Protein AF-A0A978VDU4-F1 (afdb_monomer)

InterPro domains:
  IPR001518 Argininosuccinate synthase [PTHR11587] (88-198)
  IPR014729 Rossmann-like alpha/beta/alpha sandwich fold [G3DSA:3.40.50.620] (4-52)
  IPR024074 Argininosuccinate synthetase, catalytic/multimerisation domain body [G3DSA:3.90.1260.10] (84-198)
  IPR024074 Argininosuccinate synthetase, catalytic/multimerisation domain body [SSF69864] (51-198)
  IPR048268 Arginosuccinate synthase C-terminal domain [PF20979] (88-198)

Secondary structure (DSSP, 8-state):
--SSHHHHHHHHHH-TTS----HHHHSS--SHHHHHHHHHHTT------TT--SEEEE-SS-EEEE-SGGGT-----TT----S-TTHHHHHTTTTEEEEE-SS-EEEEE-HHHHHHHHHHHHHHHHHS-HHHHHHHHHHHHHHHHHHHTT-TT-HHHHHHHHHHHHHHTT---EEEEEEETTEEEEEEEE-TT-S--

Structure (mmCIF, N/CA/C/O backbone):
data_AF-A0A978VDU4-F1
#
_entry.id   AF-A0A978VDU4-F1
#
loop_
_atom_site.group_PDB
_atom_site.id
_atom_site.type_symbol
_atom_site.label_atom_id
_atom_site.label_alt_id
_atom_site.label_comp_id
_atom_site.label_asym_id
_atom_site.label_entity_id
_atom_site.label_seq_id
_atom_site.pdbx_PDB_ins_code
_atom_site.Cartn_x
_atom_site.Cartn_y
_atom_site.Cartn_z
_atom_site.occupancy
_atom_site.B_iso_or_equiv
_atom_site.auth_seq_id
_atom_site.auth_comp_id
_atom_site.auth_asym_id
_atom_site.auth_atom_id
_atom_site.pdbx_PDB_model_num
ATOM 1 N N . MET A 1 1 ? 20.880 -3.456 -12.453 1.00 30.19 1 MET A N 1
ATOM 2 C CA . MET A 1 1 ? 20.569 -4.905 -12.408 1.00 30.19 1 MET A CA 1
ATOM 3 C C . MET A 1 1 ? 19.535 -5.316 -11.337 1.00 30.19 1 MET A C 1
ATOM 5 O O . MET A 1 1 ? 19.340 -6.507 -11.168 1.00 30.19 1 MET A O 1
ATOM 9 N N . PHE A 1 2 ? 18.829 -4.402 -10.643 1.00 34.47 2 PHE A N 1
ATOM 10 C CA . PHE A 1 2 ? 17.872 -4.778 -9.570 1.00 34.47 2 PHE A CA 1
ATOM 11 C C . PHE A 1 2 ? 16.409 -4.342 -9.790 1.00 34.47 2 PHE A C 1
ATOM 13 O O . PHE A 1 2 ? 15.549 -4.757 -9.030 1.00 34.47 2 PHE A O 1
ATOM 20 N N . ILE A 1 3 ? 16.100 -3.581 -10.845 1.00 49.59 3 ILE A N 1
ATOM 21 C CA . ILE A 1 3 ? 14.747 -3.028 -11.080 1.00 49.59 3 ILE A CA 1
ATOM 22 C C . ILE A 1 3 ? 13.778 -4.084 -11.671 1.00 49.59 3 ILE A C 1
ATOM 24 O O . ILE A 1 3 ? 12.572 -3.891 -11.685 1.00 49.59 3 ILE A O 1
ATOM 28 N N . TYR A 1 4 ? 14.285 -5.235 -12.136 1.00 52.00 4 TYR A N 1
ATOM 29 C CA . TYR A 1 4 ? 13.506 -6.189 -12.947 1.00 52.00 4 TYR A CA 1
ATOM 30 C C . TYR A 1 4 ? 13.083 -7.474 -12.228 1.00 52.00 4 TYR A C 1
ATOM 32 O O . TYR A 1 4 ? 12.099 -8.086 -12.627 1.00 52.00 4 TYR A O 1
ATOM 40 N N . VAL A 1 5 ? 13.784 -7.870 -11.159 1.00 53.69 5 VAL A N 1
ATOM 41 C CA . VAL A 1 5 ? 13.410 -9.043 -10.343 1.00 53.69 5 VAL A CA 1
ATOM 42 C C . VAL A 1 5 ? 11.963 -8.953 -9.817 1.00 53.69 5 VAL A C 1
ATOM 44 O O . VAL A 1 5 ? 11.287 -9.981 -9.815 1.00 53.69 5 VAL A O 1
ATOM 47 N N . PRO A 1 6 ? 11.441 -7.762 -9.446 1.00 64.06 6 PRO A N 1
ATOM 48 C CA . PRO A 1 6 ? 10.058 -7.622 -9.000 1.00 64.06 6 PRO A CA 1
ATOM 49 C C . PRO A 1 6 ? 8.999 -8.013 -10.042 1.00 64.06 6 PRO A C 1
ATOM 51 O O . PRO A 1 6 ? 7.950 -8.533 -9.684 1.00 64.06 6 PRO A O 1
ATOM 54 N N . PHE A 1 7 ? 9.241 -7.787 -11.334 1.00 73.00 7 PHE A N 1
ATOM 55 C CA . PHE A 1 7 ? 8.190 -7.951 -12.343 1.00 73.00 7 PHE A CA 1
ATOM 56 C C . PHE A 1 7 ? 7.975 -9.406 -12.773 1.00 73.00 7 PHE A C 1
ATOM 58 O O . PHE A 1 7 ? 6.865 -9.762 -13.148 1.00 73.00 7 PHE A O 1
ATOM 65 N N . GLU A 1 8 ? 8.993 -10.266 -12.695 1.00 84.88 8 GLU A N 1
ATOM 66 C CA . GLU A 1 8 ? 8.913 -11.645 -13.209 1.00 84.88 8 GLU A CA 1
ATOM 67 C C . GLU A 1 8 ? 8.163 -12.599 -12.285 1.00 84.88 8 GLU A C 1
ATOM 69 O O . GLU A 1 8 ? 7.419 -13.459 -12.753 1.00 84.88 8 GLU A O 1
ATOM 74 N N . LEU A 1 9 ? 8.343 -12.438 -10.970 1.00 85.88 9 LEU A N 1
ATOM 75 C CA . LEU A 1 9 ? 7.713 -13.296 -9.967 1.00 85.88 9 LEU A CA 1
ATOM 76 C C . LEU A 1 9 ? 6.177 -13.307 -10.097 1.00 85.88 9 LEU A C 1
ATOM 78 O O . LEU A 1 9 ? 5.607 -14.399 -10.109 1.00 85.88 9 LEU A O 1
ATOM 82 N N . PRO A 1 10 ? 5.498 -12.152 -10.266 1.00 88.25 10 PRO A N 1
ATOM 83 C CA . PRO A 1 10 ? 4.087 -12.097 -10.630 1.00 88.25 10 PRO A CA 1
ATOM 84 C C . PRO A 1 10 ? 3.706 -12.920 -11.860 1.00 88.25 10 PRO A C 1
ATOM 86 O O . PRO A 1 10 ? 2.728 -13.662 -11.810 1.00 88.25 10 PRO A O 1
ATOM 89 N N . PHE A 1 11 ? 4.464 -12.811 -12.956 1.00 89.38 11 PHE A N 1
ATOM 90 C CA . PHE A 1 11 ? 4.138 -13.521 -14.194 1.00 89.38 11 PHE A CA 1
ATOM 91 C C . PHE A 1 11 ? 4.231 -15.032 -14.013 1.00 89.38 11 PHE A C 1
ATOM 93 O O . PHE A 1 11 ? 3.292 -15.731 -14.380 1.00 89.38 11 PHE A O 1
ATOM 100 N N . PHE A 1 12 ? 5.298 -15.529 -13.383 1.00 89.75 12 PHE A N 1
ATOM 101 C CA . PHE A 1 12 ? 5.442 -16.963 -13.129 1.00 89.75 12 PHE A CA 1
ATOM 102 C C . PHE A 1 12 ? 4.410 -17.501 -12.139 1.00 89.75 12 PHE A C 1
ATOM 104 O O . PHE A 1 12 ? 3.978 -18.642 -12.277 1.00 89.75 12 PHE A O 1
ATOM 111 N N . ALA A 1 13 ? 3.991 -16.691 -11.163 1.00 90.56 13 ALA A N 1
ATOM 112 C CA . ALA A 1 13 ? 2.929 -17.077 -10.242 1.00 90.56 13 ALA A CA 1
ATOM 113 C C . ALA A 1 13 ? 1.560 -17.181 -10.936 1.00 90.56 13 ALA A C 1
ATOM 115 O O . ALA A 1 13 ? 0.773 -18.059 -10.596 1.00 90.56 13 ALA A O 1
ATOM 116 N N . LEU A 1 14 ? 1.274 -16.302 -11.903 1.00 91.38 14 LEU A N 1
ATOM 117 C CA . LEU A 1 14 ? 0.005 -16.289 -12.635 1.00 91.38 14 LEU A CA 1
ATOM 118 C C . LEU A 1 14 ? -0.043 -17.314 -13.772 1.00 91.38 14 LEU A C 1
ATOM 120 O O . LEU A 1 14 ? -1.075 -17.946 -13.990 1.00 91.38 14 LEU A O 1
ATOM 124 N N . ASN A 1 15 ? 1.046 -17.450 -14.526 1.00 93.31 15 ASN A N 1
ATOM 125 C CA . ASN A 1 15 ? 1.159 -18.401 -15.620 1.00 93.31 15 ASN A CA 1
ATOM 126 C C . ASN A 1 15 ? 2.639 -18.757 -15.876 1.00 93.31 15 ASN A C 1
ATOM 128 O O . ASN A 1 15 ? 3.343 -17.995 -16.548 1.00 93.31 15 ASN A O 1
ATOM 132 N N . PRO A 1 16 ? 3.114 -19.916 -15.384 1.00 91.81 16 PRO A N 1
ATOM 133 C CA . PRO A 1 16 ? 4.514 -20.315 -15.515 1.00 91.81 16 PRO A CA 1
ATOM 134 C C . PRO A 1 16 ? 4.924 -20.675 -16.950 1.00 91.81 16 PRO A C 1
ATOM 136 O O . PRO A 1 16 ? 6.115 -20.703 -17.241 1.00 91.81 16 PRO A O 1
ATOM 139 N N . GLU A 1 17 ? 3.968 -20.908 -17.853 1.00 93.81 17 GLU A N 1
ATOM 140 C CA . GLU A 1 17 ? 4.238 -21.258 -19.255 1.00 93.81 17 GLU A CA 1
ATOM 141 C C . GLU A 1 17 ? 4.582 -20.030 -20.118 1.00 93.81 17 GLU A C 1
ATOM 143 O O . GLU A 1 17 ? 4.979 -20.159 -21.279 1.00 93.81 17 GLU A O 1
ATOM 148 N N . LEU A 1 18 ? 4.411 -18.812 -19.587 1.00 90.81 18 LEU A N 1
ATOM 149 C CA . LEU A 1 18 ? 4.743 -17.591 -20.315 1.00 90.81 18 LEU A CA 1
ATOM 150 C C . LEU A 1 18 ? 6.257 -17.383 -20.389 1.00 90.81 18 LEU A C 1
ATOM 152 O O . LEU A 1 18 ? 6.956 -17.277 -19.382 1.00 90.81 18 LEU A O 1
ATOM 156 N N . ASN A 1 19 ? 6.748 -17.195 -21.611 1.00 89.00 19 ASN A N 1
ATOM 157 C CA . ASN A 1 19 ? 8.121 -16.773 -21.847 1.00 89.00 19 ASN A CA 1
ATOM 158 C C . ASN A 1 19 ? 8.276 -15.277 -21.547 1.00 89.00 19 ASN A C 1
ATOM 160 O O . ASN A 1 19 ? 7.765 -14.427 -22.278 1.00 89.00 19 ASN A O 1
ATOM 164 N N . VAL A 1 20 ? 9.015 -14.949 -20.486 1.00 86.38 20 VAL A N 1
ATOM 165 C CA . VAL A 1 20 ? 9.306 -13.560 -20.114 1.00 86.38 20 VAL A CA 1
ATOM 166 C C . VAL A 1 20 ? 10.507 -13.044 -20.906 1.00 86.38 20 VAL A C 1
ATOM 168 O O . VAL A 1 20 ? 11.634 -13.513 -20.743 1.00 86.38 20 VAL A O 1
ATOM 171 N N . VAL A 1 21 ? 10.279 -12.030 -21.742 1.00 87.38 21 VAL A N 1
ATOM 172 C CA . VAL A 1 21 ? 11.333 -11.332 -22.488 1.00 87.38 21 VAL A CA 1
ATOM 173 C C . VAL A 1 21 ? 11.558 -9.956 -21.866 1.00 87.38 21 VAL A C 1
ATOM 175 O O . VAL A 1 21 ? 10.639 -9.146 -21.797 1.00 87.38 21 VAL A O 1
ATOM 178 N N . ALA A 1 22 ? 12.793 -9.674 -21.442 1.00 87.38 22 ALA A N 1
ATOM 179 C CA . ALA A 1 22 ? 13.198 -8.375 -20.899 1.00 87.38 22 ALA A CA 1
ATOM 180 C C . ALA A 1 22 ? 14.225 -7.703 -21.835 1.00 87.38 22 ALA A C 1
ATOM 182 O O . ALA A 1 22 ? 15.425 -7.965 -21.695 1.00 87.38 22 ALA A O 1
ATOM 183 N N . PRO A 1 23 ? 13.792 -6.837 -22.777 1.00 85.25 23 PRO A N 1
ATOM 184 C CA . PRO A 1 23 ? 14.662 -6.231 -23.791 1.00 85.25 23 PRO A CA 1
ATOM 185 C C . PRO A 1 23 ? 15.900 -5.542 -23.214 1.00 85.25 23 PRO A C 1
ATOM 187 O O . PRO A 1 23 ? 17.003 -5.748 -23.702 1.00 85.25 23 PRO A O 1
ATOM 190 N N . CYS A 1 24 ? 15.754 -4.826 -22.097 1.00 79.50 24 CYS A N 1
ATOM 191 C CA . CYS A 1 24 ? 16.858 -4.127 -21.434 1.00 79.50 24 CYS A CA 1
ATOM 192 C C . CYS A 1 24 ? 17.962 -5.048 -20.870 1.00 79.50 24 CYS A C 1
ATOM 194 O O . CYS A 1 24 ? 18.987 -4.542 -20.427 1.00 79.50 24 CYS A O 1
ATOM 196 N N . ARG A 1 25 ? 17.757 -6.375 -20.829 1.00 79.06 25 ARG A N 1
ATOM 197 C CA . ARG A 1 25 ? 18.800 -7.367 -20.496 1.00 79.06 25 ARG A CA 1
ATOM 198 C C . ARG A 1 25 ? 19.348 -8.101 -21.719 1.00 79.06 25 ARG A C 1
ATOM 200 O O . ARG A 1 25 ? 20.410 -8.699 -21.621 1.00 79.06 25 ARG A O 1
ATOM 207 N N . ALA A 1 26 ? 18.588 -8.125 -22.810 1.00 82.06 26 ALA A N 1
ATOM 208 C CA . ALA A 1 26 ? 18.892 -8.920 -23.995 1.00 82.06 26 ALA A CA 1
ATOM 209 C C . ALA A 1 26 ? 19.510 -8.091 -25.127 1.00 82.06 26 ALA A C 1
ATOM 211 O O . ALA A 1 26 ? 20.100 -8.660 -26.037 1.00 82.06 26 ALA A O 1
ATOM 212 N N . TRP A 1 27 ? 19.319 -6.773 -25.115 1.00 85.94 27 TRP A N 1
ATOM 213 C CA . TRP A 1 27 ? 19.780 -5.877 -26.169 1.00 85.94 27 TRP A CA 1
ATOM 214 C C . TRP A 1 27 ? 21.079 -5.177 -25.779 1.00 85.94 27 TRP A C 1
ATOM 216 O O . TRP A 1 27 ? 21.319 -4.906 -24.605 1.00 85.94 27 TRP A O 1
ATOM 226 N N . ASP A 1 28 ? 21.848 -4.781 -26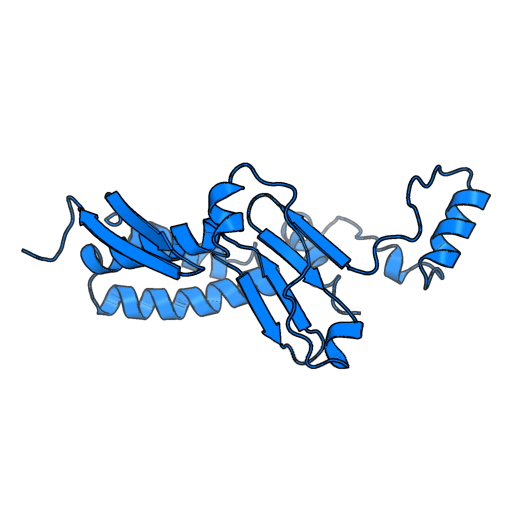.792 1.00 86.12 28 ASP A N 1
ATOM 227 C CA . ASP A 1 28 ? 23.107 -4.041 -26.636 1.00 86.12 28 ASP A CA 1
ATOM 228 C C . ASP A 1 28 ? 22.906 -2.532 -26.394 1.00 86.12 28 ASP A C 1
ATOM 230 O O . ASP A 1 28 ? 23.864 -1.767 -26.392 1.00 86.12 28 ASP A O 1
ATOM 234 N N . ILE A 1 29 ? 21.659 -2.082 -26.202 1.00 85.88 29 ILE A N 1
ATOM 235 C CA . ILE A 1 29 ? 21.333 -0.675 -25.946 1.00 85.88 29 ILE A CA 1
ATOM 236 C C . ILE A 1 29 ? 21.574 -0.376 -24.466 1.00 85.88 29 ILE A C 1
ATOM 238 O O . ILE A 1 29 ? 20.804 -0.789 -23.598 1.00 85.88 29 ILE A O 1
ATOM 242 N N . THR A 1 30 ? 22.625 0.382 -24.180 1.00 80.12 30 THR A N 1
ATOM 243 C CA . THR A 1 30 ? 23.058 0.708 -22.815 1.00 80.12 30 THR A CA 1
ATOM 244 C C . THR A 1 30 ? 22.566 2.074 -22.346 1.00 80.12 30 THR A C 1
ATOM 246 O O . THR A 1 30 ? 22.452 2.319 -21.142 1.00 80.12 30 THR A O 1
ATOM 249 N N . GLY A 1 31 ? 22.242 2.963 -23.290 1.00 79.88 31 GLY A N 1
ATOM 250 C CA . GLY A 1 31 ? 21.942 4.360 -23.007 1.00 79.88 31 GLY A CA 1
ATOM 251 C C . GLY A 1 31 ? 20.714 4.906 -23.727 1.00 79.88 31 GLY A C 1
ATOM 252 O O . GLY A 1 31 ? 20.267 4.419 -24.765 1.00 79.88 31 GLY A O 1
ATOM 253 N N . ARG A 1 32 ? 20.184 6.007 -23.183 1.00 79.25 32 ARG A N 1
ATOM 254 C CA . ARG A 1 32 ? 19.068 6.753 -23.784 1.00 79.25 32 ARG A CA 1
ATOM 255 C C . ARG A 1 32 ? 19.403 7.274 -25.184 1.00 79.25 32 ARG A C 1
ATOM 257 O O . ARG A 1 32 ? 18.518 7.352 -26.027 1.00 79.25 32 ARG A O 1
ATOM 264 N N . GLU A 1 33 ? 20.653 7.659 -25.421 1.00 82.00 33 GLU A N 1
ATOM 265 C CA . GLU A 1 33 ? 21.109 8.199 -26.707 1.00 82.00 33 GLU A CA 1
ATOM 266 C C . GLU A 1 33 ? 21.088 7.125 -27.798 1.00 82.00 33 GLU A C 1
ATOM 268 O O . GLU A 1 33 ? 20.478 7.340 -28.844 1.00 82.00 33 GLU A O 1
ATOM 273 N N . GLU A 1 34 ? 21.625 5.940 -27.498 1.00 85.19 34 GLU A N 1
ATOM 274 C CA . GLU A 1 34 ? 21.574 4.759 -28.369 1.00 85.19 34 GLU A CA 1
ATOM 275 C C . GLU A 1 34 ? 20.128 4.326 -28.648 1.00 85.19 34 GLU A C 1
ATOM 277 O O . GLU A 1 34 ? 19.775 4.032 -29.788 1.00 85.19 34 GLU A O 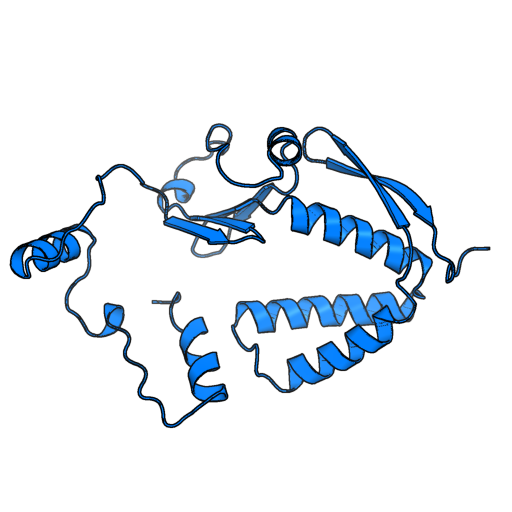1
ATOM 282 N N . ALA A 1 35 ? 19.250 4.364 -27.638 1.00 86.31 35 ALA A N 1
ATOM 283 C CA . ALA A 1 35 ? 17.829 4.067 -27.821 1.00 86.31 35 ALA A CA 1
ATOM 284 C C . ALA A 1 35 ? 17.142 5.057 -28.782 1.00 86.31 35 ALA A C 1
ATOM 286 O O . ALA A 1 35 ? 16.309 4.660 -29.599 1.00 86.31 35 ALA A O 1
ATOM 287 N N . ILE A 1 36 ? 17.494 6.347 -28.710 1.00 85.06 36 ILE A N 1
ATOM 288 C CA . ILE A 1 36 ? 16.969 7.380 -29.615 1.00 85.06 36 ILE A CA 1
ATOM 289 C C . ILE A 1 36 ? 17.501 7.176 -31.037 1.00 85.06 36 ILE A C 1
ATOM 291 O O . ILE A 1 36 ? 16.751 7.345 -31.998 1.00 85.06 36 ILE A O 1
ATOM 295 N N . GLU A 1 37 ? 18.779 6.835 -31.191 1.00 87.75 37 GLU A N 1
ATOM 296 C CA . GLU A 1 37 ? 19.374 6.553 -32.499 1.00 87.75 37 GLU A CA 1
ATOM 297 C C . GLU A 1 37 ? 18.752 5.311 -33.145 1.00 87.75 37 GLU A C 1
ATOM 299 O O . GLU A 1 37 ? 18.338 5.362 -34.306 1.00 87.75 37 GLU A O 1
ATOM 304 N N . TYR A 1 38 ? 18.584 4.238 -32.370 1.00 89.56 38 TYR A N 1
ATOM 305 C CA . TYR A 1 38 ? 17.869 3.038 -32.792 1.00 89.56 38 TYR A CA 1
ATOM 306 C C . TYR A 1 38 ? 16.440 3.377 -33.238 1.00 89.56 38 TYR A C 1
ATOM 308 O O . TYR A 1 38 ? 16.030 3.025 -34.344 1.00 89.56 38 TYR A O 1
ATOM 316 N N . ALA A 1 39 ? 15.700 4.148 -32.437 1.00 89.75 39 ALA A N 1
ATOM 317 C CA . ALA A 1 39 ? 14.349 4.575 -32.788 1.00 89.75 39 ALA A CA 1
ATOM 318 C C . ALA A 1 39 ? 14.306 5.370 -34.107 1.00 89.75 39 ALA A C 1
ATOM 320 O O . ALA A 1 39 ? 13.456 5.098 -34.952 1.00 89.75 39 ALA A O 1
ATOM 321 N N . LYS A 1 40 ? 15.258 6.288 -34.340 1.00 88.31 40 LYS A N 1
ATOM 322 C CA . LYS A 1 40 ? 15.369 7.028 -35.611 1.00 88.31 40 LYS A CA 1
ATOM 323 C C . LYS A 1 40 ? 15.639 6.105 -36.797 1.00 88.31 40 LYS A C 1
ATOM 325 O O . LYS A 1 40 ? 14.974 6.235 -37.819 1.00 88.31 40 LYS A O 1
ATOM 330 N N . LYS A 1 41 ? 16.580 5.165 -36.659 1.00 93.25 41 LYS A N 1
ATOM 331 C CA . LYS A 1 41 ? 16.918 4.190 -37.710 1.00 93.25 41 LYS A CA 1
ATOM 332 C C . LYS A 1 41 ? 15.719 3.319 -38.095 1.00 93.25 41 LYS A C 1
ATOM 334 O O . LYS A 1 41 ? 15.571 2.957 -39.258 1.00 93.25 41 LYS A O 1
ATOM 339 N N . HIS A 1 42 ? 14.858 3.016 -37.127 1.00 93.69 42 HIS A N 1
ATOM 340 C CA . HIS A 1 42 ? 13.654 2.209 -37.311 1.00 93.69 42 HIS A CA 1
ATOM 341 C C . HIS A 1 42 ? 12.377 3.037 -37.556 1.00 93.69 42 HIS A C 1
ATOM 343 O O . HIS A 1 42 ? 11.284 2.480 -37.529 1.00 93.69 42 HIS A O 1
ATOM 349 N N . ASN A 1 43 ? 12.495 4.344 -37.831 1.00 92.38 43 ASN A N 1
ATOM 350 C CA . ASN A 1 43 ? 11.370 5.257 -38.079 1.00 92.38 43 ASN A CA 1
ATOM 351 C C . ASN A 1 43 ? 10.315 5.288 -36.952 1.00 92.38 43 ASN A C 1
ATOM 353 O O . ASN A 1 43 ? 9.133 5.526 -37.200 1.00 92.38 43 ASN A O 1
ATOM 357 N N . VAL A 1 44 ? 10.733 5.069 -35.702 1.00 89.75 44 VAL A N 1
ATOM 358 C CA . VAL A 1 44 ? 9.872 5.167 -34.519 1.00 89.75 44 VAL A CA 1
ATOM 359 C C . VAL A 1 44 ? 9.852 6.623 -34.034 1.00 89.75 44 VAL A C 1
ATOM 361 O O . VAL A 1 44 ? 10.908 7.173 -33.706 1.00 89.75 44 VAL A O 1
ATOM 364 N N . PRO A 1 45 ? 8.679 7.279 -33.963 1.00 86.75 45 PRO A N 1
ATOM 365 C CA . PRO A 1 45 ? 8.591 8.663 -33.513 1.00 86.75 45 PRO A CA 1
ATOM 366 C C . PRO A 1 45 ? 8.900 8.761 -32.013 1.00 86.75 45 PRO A C 1
ATOM 368 O O . PRO A 1 45 ? 8.186 8.201 -31.184 1.00 86.75 45 PRO A O 1
ATOM 371 N N . VAL A 1 46 ? 9.952 9.503 -31.648 1.00 81.62 46 VAL A N 1
ATOM 372 C CA . VAL A 1 46 ? 10.321 9.754 -30.244 1.00 81.62 46 VAL A CA 1
ATOM 373 C C . VAL A 1 46 ? 9.941 11.190 -29.864 1.00 81.62 46 VAL A C 1
ATOM 375 O O . VAL A 1 46 ? 10.623 12.125 -30.281 1.00 81.62 46 VAL A O 1
ATOM 378 N N . PRO A 1 47 ? 8.888 11.400 -29.051 1.00 73.69 47 PRO A N 1
ATOM 379 C CA . PRO A 1 47 ? 8.399 12.741 -28.710 1.00 73.69 47 PRO A CA 1
ATOM 380 C C . PRO A 1 47 ? 9.249 13.469 -27.649 1.00 73.69 47 PRO A C 1
ATOM 382 O O . PRO A 1 47 ? 8.953 14.607 -27.284 1.00 73.69 47 PRO A O 1
ATOM 385 N N . VAL A 1 48 ? 10.284 12.827 -27.095 1.00 61.81 48 VAL A N 1
ATOM 386 C CA . VAL A 1 48 ? 10.911 13.269 -25.841 1.00 61.81 48 VAL A CA 1
ATOM 387 C C . VAL A 1 48 ? 12.060 14.259 -26.072 1.00 61.81 48 VAL A C 1
ATOM 389 O O . VAL A 1 48 ? 13.073 13.939 -26.689 1.00 61.81 48 VAL A O 1
ATOM 392 N N . THR A 1 49 ? 11.952 15.448 -25.478 1.00 61.56 49 THR A N 1
ATOM 393 C CA . THR A 1 49 ? 13.051 16.418 -25.338 1.00 61.56 49 THR A CA 1
ATOM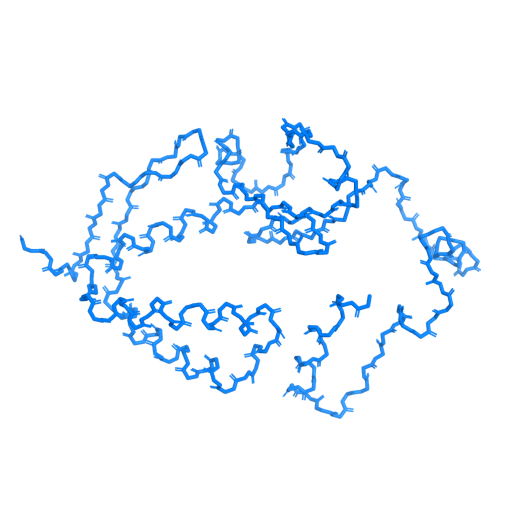 394 C C . THR A 1 49 ? 14.020 16.012 -24.211 1.00 61.56 49 THR A C 1
ATOM 396 O O . THR A 1 49 ? 13.641 15.330 -23.257 1.00 61.56 49 THR A O 1
ATOM 399 N N . LYS A 1 50 ? 15.286 16.465 -24.278 1.00 59.25 50 LYS A N 1
ATOM 400 C CA . LYS A 1 50 ? 16.388 16.187 -23.316 1.00 59.25 50 LYS A CA 1
ATOM 401 C C . LYS A 1 50 ? 16.135 16.624 -21.849 1.00 59.25 50 LYS A C 1
ATOM 403 O O . LYS A 1 50 ? 17.052 16.606 -21.041 1.00 59.25 50 LYS A O 1
ATOM 408 N N . LYS A 1 51 ? 14.930 17.079 -21.489 1.00 55.12 51 LYS A N 1
ATOM 409 C CA . LYS A 1 51 ? 14.720 18.042 -20.393 1.00 55.12 51 LYS A CA 1
ATOM 410 C C . LYS A 1 51 ? 14.470 17.454 -19.000 1.00 55.12 51 LYS A C 1
ATOM 412 O O . LYS A 1 51 ? 14.543 18.197 -18.030 1.00 55.12 51 LYS A O 1
ATOM 417 N N . SER A 1 52 ? 14.165 16.164 -18.872 1.00 58.81 52 SER A N 1
ATOM 418 C CA . SER A 1 52 ? 13.966 15.547 -17.554 1.00 58.81 52 SER A CA 1
ATOM 419 C C . SER A 1 52 ? 15.208 14.753 -17.159 1.00 58.81 52 SER A C 1
ATOM 421 O O . SER A 1 52 ? 15.556 13.787 -17.838 1.00 58.81 52 SER A O 1
ATOM 423 N N . ILE A 1 53 ? 15.874 15.220 -16.099 1.00 64.75 53 ILE A N 1
ATOM 424 C CA . ILE A 1 53 ? 17.028 14.580 -15.445 1.00 64.75 53 ILE A CA 1
ATOM 425 C C . ILE A 1 53 ? 16.609 13.572 -14.362 1.00 64.75 53 ILE A C 1
ATOM 427 O O . ILE A 1 53 ? 17.446 12.820 -13.884 1.00 64.75 53 ILE A O 1
ATOM 431 N N . TYR A 1 54 ? 15.322 13.547 -14.001 1.00 67.31 54 TYR A N 1
ATOM 432 C CA . TYR A 1 54 ? 14.771 12.691 -12.952 1.00 67.31 54 TYR A CA 1
ATOM 433 C C . TYR A 1 54 ? 14.115 11.453 -13.552 1.00 67.31 54 TYR A C 1
ATOM 435 O O . TYR A 1 54 ? 13.319 11.573 -14.490 1.00 67.31 54 TYR A O 1
ATOM 443 N N . SER A 1 55 ? 14.392 10.290 -12.962 1.00 76.75 55 SER A N 1
ATOM 444 C CA . SER A 1 55 ? 13.522 9.128 -13.127 1.00 76.75 55 SER A CA 1
ATOM 445 C C . SER A 1 55 ? 12.318 9.321 -12.212 1.00 76.75 55 SER A C 1
ATOM 447 O O . SER A 1 55 ? 12.482 9.672 -11.043 1.00 76.75 55 SER A O 1
ATOM 449 N N . ARG A 1 56 ? 11.111 9.176 -12.758 1.00 81.12 56 ARG A N 1
ATOM 450 C CA . ARG A 1 56 ? 9.864 9.375 -12.019 1.00 81.12 56 ARG A CA 1
ATOM 451 C C . ARG A 1 56 ? 8.900 8.256 -12.333 1.00 81.12 56 ARG A C 1
ATOM 453 O O . ARG A 1 56 ? 8.704 7.951 -13.509 1.00 81.12 56 ARG A O 1
ATOM 460 N N . ASP A 1 57 ? 8.272 7.731 -11.295 1.00 83.06 57 ASP A N 1
ATOM 461 C CA . ASP A 1 57 ? 7.123 6.846 -11.413 1.00 83.06 57 ASP A CA 1
ATOM 462 C C . ASP A 1 57 ? 5.955 7.447 -10.632 1.00 83.06 57 ASP A C 1
ATOM 464 O O . ASP A 1 57 ? 6.097 7.855 -9.480 1.00 83.06 57 ASP A O 1
ATOM 468 N N . GLY A 1 58 ? 4.817 7.595 -11.299 1.00 85.88 58 GLY A N 1
ATOM 469 C CA . GLY A 1 58 ? 3.672 8.331 -10.784 1.00 85.88 58 GLY A CA 1
ATOM 470 C C . GLY A 1 58 ? 2.392 7.556 -11.019 1.00 85.88 58 GLY A C 1
ATOM 471 O O . GLY A 1 58 ? 2.055 7.220 -12.153 1.00 85.88 58 GLY A O 1
ATOM 472 N N . ASN A 1 59 ? 1.658 7.314 -9.943 1.00 87.25 59 ASN A N 1
ATOM 473 C CA . ASN A 1 59 ? 0.338 6.703 -9.968 1.00 87.25 59 ASN A CA 1
ATOM 474 C C . ASN A 1 59 ? -0.604 7.475 -9.026 1.00 87.25 59 ASN A C 1
ATOM 476 O O . ASN A 1 59 ? -0.236 8.502 -8.460 1.00 87.25 59 ASN A O 1
ATOM 480 N N . LEU A 1 60 ? -1.844 7.006 -8.866 1.00 85.19 60 LEU A N 1
ATOM 481 C CA . LEU A 1 60 ? -2.821 7.661 -7.985 1.00 85.19 60 LEU A CA 1
ATOM 482 C C . LEU A 1 60 ? -2.362 7.714 -6.513 1.00 85.19 60 LEU A C 1
ATOM 484 O O . LEU A 1 60 ? -2.859 8.526 -5.736 1.00 85.19 60 LEU A O 1
ATOM 488 N N . TRP A 1 61 ? -1.446 6.829 -6.129 1.00 81.25 61 TRP A N 1
ATOM 489 C CA . TRP A 1 61 ? -1.032 6.596 -4.754 1.00 81.25 61 TRP A CA 1
ATOM 490 C C . TRP A 1 61 ? 0.202 7.371 -4.339 1.00 81.25 61 TRP A C 1
ATOM 492 O O . TRP A 1 61 ? 0.267 7.871 -3.212 1.00 81.25 61 TRP A O 1
ATOM 502 N N . HIS A 1 62 ? 1.161 7.494 -5.246 1.00 83.69 62 HIS A N 1
ATOM 503 C CA . HIS A 1 62 ? 2.362 8.260 -4.995 1.00 83.69 62 HIS A CA 1
ATOM 504 C C . HIS A 1 62 ? 3.024 8.736 -6.279 1.00 83.69 62 HIS A C 1
ATOM 506 O O . HIS A 1 62 ? 2.802 8.200 -7.367 1.00 83.69 62 HIS A O 1
ATOM 512 N N . LEU A 1 63 ? 3.909 9.710 -6.104 1.00 84.19 63 LEU A N 1
ATOM 513 C CA . LEU A 1 63 ? 4.921 10.082 -7.078 1.00 84.19 63 LEU A CA 1
ATOM 514 C C . LEU A 1 63 ? 6.296 9.817 -6.464 1.00 84.19 63 LEU A C 1
ATOM 516 O O . LEU A 1 63 ? 6.608 10.345 -5.398 1.00 84.19 63 LEU A O 1
ATOM 520 N N . SER A 1 64 ? 7.103 8.981 -7.110 1.00 83.75 64 SER A N 1
ATOM 521 C CA . SER A 1 64 ? 8.501 8.759 -6.748 1.00 83.75 64 SER A CA 1
ATOM 522 C C . SER A 1 64 ? 9.430 9.553 -7.662 1.00 83.75 64 SER A C 1
ATOM 524 O O . SER A 1 64 ? 9.157 9.774 -8.846 1.00 83.75 64 SER A O 1
ATOM 526 N N . HIS A 1 65 ? 10.544 9.990 -7.090 1.00 82.62 65 HIS A N 1
ATOM 527 C CA . HIS A 1 65 ? 11.632 10.658 -7.779 1.00 82.62 65 HIS A CA 1
ATOM 528 C C . HIS A 1 65 ? 12.946 9.997 -7.386 1.00 82.62 65 HIS A C 1
ATOM 530 O O . HIS A 1 65 ? 13.303 9.964 -6.206 1.00 82.62 65 HIS A O 1
ATOM 536 N N . GLU A 1 66 ? 13.695 9.544 -8.383 1.00 72.12 66 GLU A N 1
ATOM 537 C CA . GLU A 1 66 ? 15.052 9.045 -8.200 1.00 72.12 66 GLU A CA 1
ATOM 538 C C . GLU A 1 66 ? 16.029 9.955 -8.946 1.00 72.12 66 GLU A C 1
ATOM 540 O O . GLU A 1 66 ? 15.812 10.316 -10.111 1.00 72.12 66 GLU A O 1
ATOM 545 N N . ASP A 1 67 ? 17.125 10.316 -8.279 1.00 65.25 67 ASP A N 1
ATOM 546 C CA . ASP A 1 67 ? 18.230 11.039 -8.902 1.00 65.25 67 ASP A CA 1
ATOM 547 C C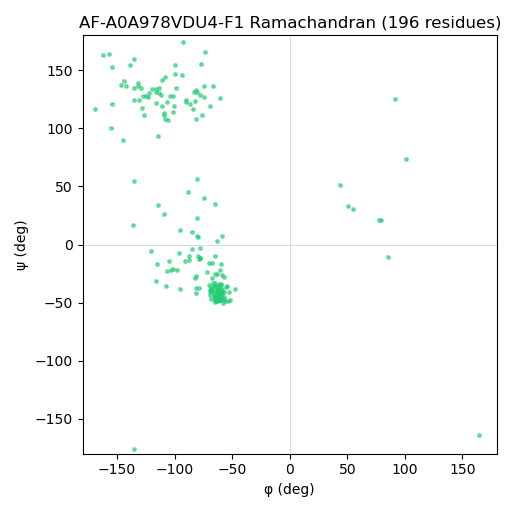 . ASP A 1 67 ? 19.563 10.378 -8.552 1.00 65.25 67 ASP A C 1
ATOM 549 O O . ASP A 1 67 ? 19.857 10.066 -7.395 1.00 65.25 67 ASP A O 1
ATOM 553 N N . PHE A 1 68 ? 20.418 10.243 -9.560 1.00 50.78 68 PHE A N 1
ATOM 554 C CA . PHE A 1 68 ? 21.804 9.833 -9.375 1.00 50.78 68 PHE A CA 1
ATOM 555 C C . PHE A 1 68 ? 22.636 10.958 -8.722 1.00 50.78 68 PHE A C 1
ATOM 557 O O . PHE A 1 68 ? 23.652 10.684 -8.079 1.00 50.78 68 PHE A O 1
ATOM 564 N N . GLN A 1 69 ? 22.209 12.227 -8.846 1.00 47.12 69 GLN A N 1
ATOM 565 C CA . GLN A 1 69 ? 22.912 13.396 -8.301 1.00 47.12 69 GLN A CA 1
ATOM 566 C C . GLN A 1 69 ? 22.555 13.759 -6.852 1.00 47.12 69 GLN A C 1
ATOM 568 O O . GLN A 1 69 ? 23.332 14.468 -6.209 1.00 47.12 69 GLN A O 1
ATOM 573 N N . PHE A 1 70 ? 21.478 13.215 -6.268 1.00 48.72 70 PHE A N 1
ATOM 574 C CA . PHE A 1 70 ? 21.185 13.402 -4.833 1.00 48.72 70 PHE A CA 1
ATOM 575 C C . PHE A 1 70 ? 22.307 12.882 -3.914 1.00 48.72 70 PHE A C 1
ATOM 577 O O . PHE A 1 70 ? 22.374 13.255 -2.741 1.00 48.72 70 PHE A O 1
ATOM 584 N N . ARG A 1 71 ? 23.210 12.048 -4.450 1.00 43.88 71 ARG A N 1
ATOM 585 C CA . ARG A 1 71 ? 24.382 11.501 -3.759 1.00 43.88 71 ARG A CA 1
ATOM 586 C C . ARG A 1 71 ? 25.450 12.551 -3.422 1.00 43.88 71 ARG A C 1
ATOM 588 O O . ARG A 1 71 ? 26.187 12.347 -2.464 1.00 43.88 71 ARG A O 1
ATOM 595 N N . SER A 1 72 ? 25.580 13.632 -4.200 1.00 40.28 72 SER A N 1
ATOM 596 C CA . SER A 1 72 ? 26.741 14.541 -4.114 1.00 40.28 72 SER A CA 1
ATOM 597 C C . SER A 1 72 ? 26.467 15.879 -3.429 1.00 40.28 72 SER A C 1
ATOM 599 O O . SER A 1 72 ? 27.407 16.585 -3.070 1.00 40.28 72 SER A O 1
ATOM 601 N N . MET A 1 73 ? 25.205 16.248 -3.221 1.00 37.06 73 MET A N 1
ATOM 602 C CA . MET A 1 73 ? 24.852 17.569 -2.716 1.00 37.06 73 MET A CA 1
ATOM 603 C C . MET A 1 73 ? 23.927 17.460 -1.510 1.00 37.06 73 MET A C 1
ATOM 605 O O . MET A 1 73 ? 22.783 17.035 -1.631 1.00 37.06 73 MET A O 1
ATOM 609 N N . GLY A 1 74 ? 24.383 17.952 -0.355 1.00 42.38 74 GLY A N 1
ATOM 610 C CA . GLY A 1 74 ? 23.547 18.252 0.816 1.00 42.38 74 GLY A CA 1
ATOM 611 C C . GLY A 1 74 ? 22.539 19.389 0.576 1.00 42.38 74 GLY A C 1
ATOM 612 O O . GLY A 1 74 ? 22.297 20.196 1.467 1.00 42.38 74 GLY A O 1
ATOM 613 N N . ARG A 1 75 ? 21.990 19.509 -0.639 1.00 42.97 75 ARG A N 1
ATOM 614 C CA . ARG A 1 75 ? 20.944 20.472 -0.981 1.00 42.97 75 ARG A CA 1
ATOM 615 C C . ARG A 1 75 ? 19.602 19.919 -0.515 1.00 42.97 75 ARG A C 1
ATOM 617 O O . ARG A 1 75 ? 19.269 18.770 -0.797 1.00 42.97 75 ARG A O 1
ATOM 624 N N . SER A 1 76 ? 18.831 20.744 0.188 1.00 42.81 76 SER A N 1
ATOM 625 C CA . SER A 1 76 ? 17.430 2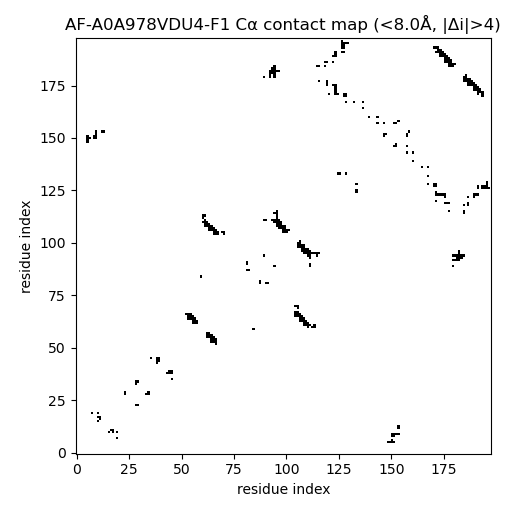0.449 0.469 1.00 42.81 76 SER A CA 1
ATOM 626 C C . SER A 1 76 ? 16.647 20.471 -0.844 1.00 42.81 76 SER A C 1
ATOM 628 O O . SER A 1 76 ? 16.839 21.347 -1.690 1.00 42.81 76 SER A O 1
ATOM 630 N N . CYS A 1 77 ? 15.762 19.493 -1.026 1.00 46.19 77 CYS A N 1
ATOM 631 C CA . CYS A 1 77 ? 14.965 19.297 -2.238 1.00 46.19 77 CYS A CA 1
ATOM 632 C C . CYS A 1 77 ? 13.811 20.321 -2.362 1.00 46.19 77 CYS A C 1
ATOM 634 O O . CYS A 1 77 ? 12.681 19.992 -2.710 1.00 46.19 77 CYS A O 1
ATOM 636 N N . HIS A 1 78 ? 14.059 21.584 -2.004 1.00 40.53 78 HIS A N 1
ATOM 637 C CA . HIS A 1 78 ? 13.008 22.550 -1.688 1.00 40.53 78 HIS A CA 1
ATOM 638 C C . HIS A 1 78 ? 12.407 23.279 -2.900 1.00 40.53 78 HIS A C 1
ATOM 640 O O . HIS A 1 78 ? 11.674 24.245 -2.721 1.00 40.53 78 HIS A O 1
ATOM 646 N N . GLN A 1 79 ? 12.692 22.850 -4.132 1.00 36.31 79 GLN A N 1
ATOM 647 C CA . GLN A 1 79 ? 12.342 23.639 -5.321 1.00 36.31 79 GLN A CA 1
ATOM 648 C C . GLN A 1 79 ? 11.734 22.867 -6.491 1.00 36.31 79 GLN A C 1
ATOM 650 O O . GLN A 1 79 ? 11.677 23.391 -7.602 1.00 36.31 79 GLN A O 1
ATOM 655 N N . LEU A 1 80 ? 11.244 21.649 -6.271 1.00 38.62 80 LEU A N 1
ATOM 656 C CA . LEU A 1 80 ? 10.742 20.825 -7.363 1.00 38.62 80 LEU A CA 1
ATOM 657 C C . LEU A 1 80 ? 9.322 20.326 -7.096 1.00 38.62 80 LEU A C 1
ATOM 659 O O . LEU A 1 80 ? 9.096 19.458 -6.269 1.00 38.62 80 LEU A O 1
ATOM 663 N N . TYR A 1 81 ? 8.422 20.877 -7.911 1.00 44.12 81 TYR A N 1
ATOM 664 C CA . TYR A 1 81 ? 7.132 20.348 -8.350 1.00 44.12 81 TYR A CA 1
ATOM 665 C C . TYR A 1 81 ? 5.848 20.662 -7.565 1.00 44.12 81 TYR A C 1
ATOM 667 O O . TYR A 1 81 ? 5.687 20.406 -6.379 1.00 44.12 81 TYR A O 1
ATOM 675 N N . CYS A 1 82 ? 4.909 21.195 -8.354 1.00 32.59 82 CYS A N 1
ATOM 676 C CA . CYS A 1 82 ? 3.476 21.309 -8.138 1.00 32.59 82 CYS A CA 1
ATOM 677 C C . CYS A 1 82 ? 2.855 21.120 -9.535 1.00 32.59 82 CYS A C 1
ATOM 679 O O . CYS A 1 82 ? 2.782 22.063 -10.322 1.00 32.59 82 CYS A O 1
ATOM 681 N N . SER A 1 83 ? 2.532 19.881 -9.912 1.00 36.97 83 SER A N 1
ATOM 682 C CA . SER A 1 83 ? 1.674 19.595 -11.068 1.00 36.97 83 SER A CA 1
ATOM 683 C C . SER A 1 83 ? 1.278 18.120 -11.081 1.00 36.97 83 SER A C 1
ATOM 685 O O . SER A 1 83 ? 2.142 17.281 -11.328 1.00 36.97 83 SER A O 1
ATOM 687 N 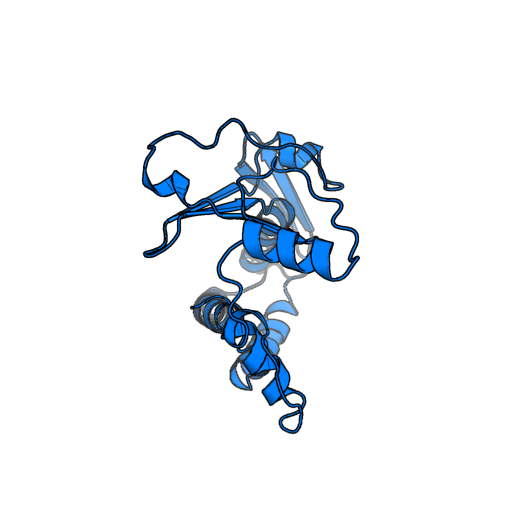N . LEU A 1 84 ? -0.033 17.879 -10.953 1.00 35.28 84 LEU A N 1
ATOM 688 C CA . LEU A 1 84 ? -0.780 16.635 -11.211 1.00 35.28 84 LEU A CA 1
ATOM 689 C C . LEU A 1 84 ? -1.162 15.799 -9.978 1.00 35.28 84 LEU A C 1
ATOM 691 O O . LEU A 1 84 ? -0.694 14.683 -9.814 1.00 35.28 84 LEU A O 1
ATOM 695 N N . SER A 1 85 ? -2.154 16.274 -9.220 1.00 32.94 85 SER A N 1
ATOM 696 C CA . SER A 1 85 ? -3.249 15.434 -8.714 1.00 32.94 85 SER A CA 1
ATOM 697 C C . SER A 1 85 ? -4.434 16.315 -8.277 1.00 32.94 85 SER A C 1
ATOM 699 O O . SER A 1 85 ? -4.291 17.523 -8.067 1.00 32.94 85 SER A O 1
ATOM 701 N N . SER A 1 86 ? -5.625 15.731 -8.125 1.00 38.62 86 SER A N 1
ATOM 702 C CA . SER A 1 86 ? -6.859 16.398 -7.664 1.00 38.62 86 SER A CA 1
ATOM 703 C C . SER A 1 86 ? -6.782 16.955 -6.226 1.00 38.62 86 SER A C 1
ATOM 705 O O . SER A 1 86 ? -7.762 17.497 -5.722 1.00 38.62 86 SER A O 1
ATOM 707 N N . THR A 1 87 ? -5.622 16.846 -5.566 1.00 52.25 87 THR A N 1
ATOM 708 C CA . THR A 1 87 ? -5.338 17.279 -4.189 1.00 52.25 87 THR A CA 1
ATOM 709 C C . THR A 1 87 ? -4.320 18.420 -4.109 1.00 52.25 87 THR A C 1
ATOM 711 O O . THR A 1 87 ? -3.573 18.524 -3.140 1.00 52.25 87 THR A O 1
ATOM 714 N N . LYS A 1 88 ? -4.313 19.325 -5.093 1.00 55.75 88 LYS A N 1
ATOM 715 C CA . LYS A 1 88 ? -3.403 20.486 -5.149 1.00 55.75 88 LYS A CA 1
ATOM 716 C C . LYS A 1 88 ? -3.314 21.276 -3.827 1.00 55.75 88 LYS A C 1
ATOM 718 O O . LYS A 1 88 ? -2.228 21.633 -3.395 1.00 55.75 88 LYS A O 1
ATOM 723 N N . LEU A 1 89 ? -4.436 21.442 -3.117 1.00 55.44 89 LEU A N 1
ATOM 724 C CA . LEU A 1 89 ? -4.483 22.108 -1.804 1.00 55.44 89 LEU A CA 1
ATOM 725 C C . LEU A 1 89 ? -3.712 21.369 -0.693 1.00 55.44 89 LEU A C 1
ATOM 727 O O . LEU A 1 89 ? -3.182 22.010 0.209 1.00 55.44 89 LEU A O 1
ATOM 731 N N . VAL A 1 90 ? -3.666 20.035 -0.730 1.00 59.88 90 VAL A N 1
ATOM 732 C CA . VAL A 1 90 ? -2.957 19.200 0.258 1.00 59.88 90 VAL A CA 1
ATOM 733 C C . VAL A 1 90 ? -1.462 19.142 -0.062 1.00 59.88 90 VAL A C 1
ATOM 735 O O . VAL A 1 90 ? -0.628 19.195 0.843 1.00 59.88 90 VAL A O 1
ATOM 738 N N . GLU A 1 91 ? -1.123 19.090 -1.350 1.00 59.84 91 GLU A N 1
ATOM 739 C CA . GLU A 1 91 ? 0.257 19.155 -1.841 1.00 59.84 91 GLU A CA 1
ATOM 740 C C . GLU A 1 91 ? 0.917 20.497 -1.511 1.00 59.84 91 GLU A C 1
ATOM 742 O O . GLU A 1 91 ? 2.062 20.522 -1.055 1.00 59.84 91 GLU A O 1
ATOM 747 N N . ASP A 1 92 ? 0.180 21.603 -1.661 1.00 63.97 92 ASP A N 1
ATOM 748 C CA . ASP A 1 92 ? 0.647 22.952 -1.318 1.00 63.97 92 ASP A CA 1
ATOM 749 C C . ASP A 1 92 ? 0.949 23.092 0.184 1.00 63.97 92 ASP A C 1
ATOM 751 O O . ASP A 1 92 ? 1.800 23.885 0.590 1.00 63.97 92 ASP A O 1
ATOM 755 N N . MET A 1 93 ? 0.304 22.277 1.026 1.00 70.12 93 MET A N 1
ATOM 756 C CA . MET A 1 93 ? 0.624 22.196 2.450 1.00 70.12 93 MET A CA 1
ATOM 757 C C . MET A 1 93 ? 1.875 21.362 2.733 1.00 70.12 93 MET A C 1
ATOM 759 O O . MET A 1 93 ? 2.365 21.430 3.854 1.00 70.12 93 MET A O 1
ATOM 763 N N . GLY A 1 94 ? 2.410 20.609 1.768 1.00 73.00 94 GLY A N 1
ATOM 764 C CA . GLY A 1 94 ? 3.619 19.792 1.912 1.00 73.00 94 GLY A CA 1
ATOM 765 C C . GLY A 1 94 ? 3.417 18.471 2.661 1.00 73.00 94 GLY A C 1
ATOM 766 O O . GLY A 1 94 ? 4.376 17.941 3.217 1.00 73.00 94 GLY A O 1
ATOM 767 N N . VAL A 1 95 ? 2.182 17.964 2.739 1.00 81.56 95 VAL A N 1
ATOM 768 C CA . VAL A 1 95 ? 1.857 16.714 3.450 1.00 81.56 95 VAL A CA 1
ATOM 769 C C . VAL A 1 95 ? 2.334 15.497 2.654 1.00 81.56 95 VAL A C 1
ATOM 771 O O . VAL A 1 95 ? 2.120 15.417 1.449 1.00 81.56 95 VAL A O 1
ATOM 774 N N . GLY A 1 96 ? 2.933 14.525 3.348 1.00 79.81 96 GLY A N 1
ATOM 775 C CA . GLY A 1 96 ? 3.292 13.223 2.778 1.00 79.81 96 GLY A CA 1
ATOM 776 C C . GLY A 1 96 ? 4.562 13.200 1.932 1.00 79.81 96 GLY A C 1
ATOM 777 O O . GLY A 1 96 ? 4.728 12.290 1.122 1.00 79.81 96 GLY A O 1
ATOM 778 N N . ARG A 1 97 ? 5.454 14.179 2.123 1.00 84.31 97 ARG A N 1
ATOM 779 C CA . ARG A 1 97 ? 6.798 14.177 1.534 1.00 84.31 97 ARG A CA 1
ATOM 780 C C . ARG A 1 97 ? 7.738 13.324 2.375 1.00 84.31 97 ARG A C 1
ATOM 782 O O . ARG A 1 97 ? 7.913 13.599 3.562 1.00 84.31 97 ARG A O 1
ATOM 789 N N . VAL A 1 98 ? 8.364 12.331 1.759 1.00 82.88 98 VAL A N 1
ATOM 790 C CA . VAL A 1 98 ? 9.308 11.425 2.418 1.00 82.88 98 VAL A CA 1
ATOM 791 C C . VAL A 1 98 ? 10.609 11.394 1.629 1.00 82.88 98 VAL A C 1
ATOM 793 O O . VAL A 1 98 ? 10.610 11.166 0.423 1.00 82.88 98 VAL A O 1
ATOM 796 N N . ASP A 1 99 ? 11.718 11.621 2.325 1.00 82.19 99 ASP A N 1
ATOM 797 C CA . ASP A 1 99 ? 13.074 11.534 1.788 1.00 82.19 99 ASP A CA 1
ATOM 798 C C . ASP A 1 99 ? 13.746 10.300 2.388 1.00 82.19 99 ASP A C 1
ATOM 800 O O . ASP A 1 99 ? 13.975 10.237 3.600 1.00 82.19 99 ASP A O 1
ATOM 804 N N . MET A 1 100 ? 13.995 9.294 1.552 1.00 76.88 100 MET A N 1
ATOM 805 C CA . MET A 1 100 ? 14.572 8.024 1.972 1.00 76.88 100 MET A CA 1
ATOM 806 C C . MET A 1 100 ? 15.963 7.848 1.385 1.00 76.88 100 MET A C 1
ATOM 808 O O . MET A 1 100 ? 16.190 7.977 0.181 1.00 76.88 100 MET A O 1
ATOM 812 N N . VAL A 1 101 ? 16.905 7.496 2.256 1.00 71.75 101 VAL A N 1
ATOM 813 C CA . VAL A 1 101 ? 18.285 7.199 1.879 1.00 71.75 101 VAL A CA 1
ATOM 814 C C . VAL A 1 101 ? 18.507 5.700 2.013 1.00 71.75 101 VAL A C 1
ATOM 816 O O . VAL A 1 101 ? 18.560 5.165 3.119 1.00 71.75 101 VAL A O 1
ATOM 819 N N . 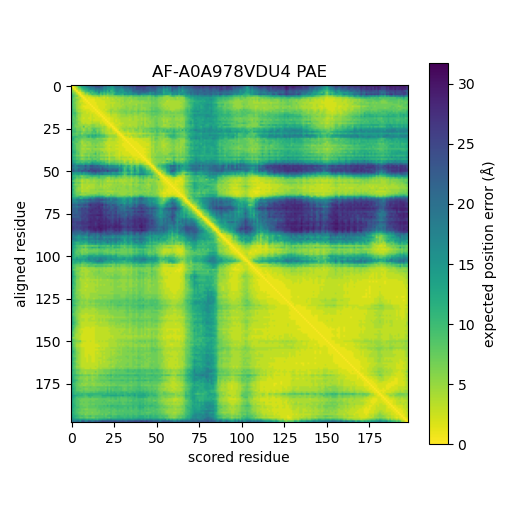GLY A 1 102 ? 18.624 5.020 0.877 1.00 65.62 102 GLY A N 1
ATOM 820 C CA . GLY A 1 102 ? 19.008 3.618 0.806 1.00 65.62 102 GLY A CA 1
ATOM 821 C C . GLY A 1 102 ? 20.517 3.441 0.625 1.00 65.62 102 GLY A C 1
ATOM 822 O O . GLY A 1 102 ? 21.272 4.384 0.397 1.00 65.62 102 GLY A O 1
ATOM 823 N N . MET A 1 103 ? 20.970 2.186 0.663 1.00 65.44 103 MET A N 1
ATOM 824 C CA . MET A 1 103 ? 22.381 1.843 0.431 1.00 65.44 103 MET A CA 1
ATOM 825 C C . MET A 1 103 ? 22.848 2.157 -1.006 1.00 65.44 103 MET A C 1
ATOM 827 O O . MET A 1 103 ? 24.040 2.348 -1.237 1.00 65.44 103 MET A O 1
ATOM 831 N N . LYS A 1 104 ? 21.924 2.181 -1.979 1.00 60.56 104 LYS A N 1
ATOM 832 C CA . LYS A 1 104 ? 22.223 2.327 -3.419 1.00 60.56 104 LYS A CA 1
ATOM 833 C C . LYS A 1 104 ? 21.659 3.601 -4.052 1.00 60.56 104 LYS A C 1
ATOM 835 O O . LYS A 1 104 ? 22.273 4.119 -4.979 1.00 60.56 104 LYS A O 1
ATOM 840 N N . SER A 1 105 ? 20.528 4.091 -3.563 1.00 69.62 105 SER A N 1
ATOM 841 C CA . SER A 1 105 ? 19.786 5.225 -4.117 1.00 69.62 105 SER A CA 1
ATOM 842 C C . SER A 1 105 ? 19.280 6.120 -2.987 1.00 69.62 105 SER A C 1
ATOM 844 O O . SER A 1 105 ? 19.099 5.674 -1.853 1.00 69.62 105 SER A O 1
ATOM 846 N N . ARG A 1 106 ? 19.072 7.399 -3.304 1.00 77.81 106 ARG A N 1
ATOM 847 C CA . ARG A 1 106 ? 18.256 8.311 -2.504 1.00 77.81 106 ARG A CA 1
ATOM 848 C C . ARG A 1 106 ? 17.018 8.627 -3.320 1.00 77.81 106 ARG A C 1
ATOM 850 O O . ARG A 1 106 ? 17.132 8.975 -4.495 1.00 77.81 106 ARG A O 1
ATOM 857 N N . GLU A 1 107 ? 15.870 8.462 -2.695 1.00 78.62 107 GLU A N 1
ATOM 858 C CA . GLU A 1 107 ? 14.578 8.480 -3.359 1.00 78.62 107 GLU A CA 1
ATOM 859 C C . GLU A 1 107 ? 13.646 9.389 -2.576 1.00 78.62 107 GLU A C 1
ATOM 861 O O . GLU A 1 107 ? 13.631 9.386 -1.342 1.00 78.62 107 GLU A O 1
ATOM 866 N N . MET A 1 108 ? 12.871 10.179 -3.307 1.00 83.38 108 MET A N 1
ATOM 867 C CA . MET A 1 108 ? 11.894 11.080 -2.723 1.00 83.38 108 MET A CA 1
ATOM 868 C C . MET A 1 108 ? 10.496 10.671 -3.161 1.00 83.38 108 MET A C 1
ATOM 870 O O . MET A 1 108 ? 10.244 10.464 -4.347 1.00 83.38 108 MET A O 1
ATOM 874 N N . TYR A 1 109 ? 9.595 10.565 -2.192 1.00 84.12 109 TYR A N 1
ATOM 875 C CA . TYR A 1 109 ? 8.220 10.131 -2.387 1.00 84.12 109 TYR A CA 1
ATOM 876 C C . TYR A 1 109 ? 7.252 11.227 -1.954 1.00 84.12 109 TYR A C 1
ATOM 878 O O . TYR A 1 109 ? 7.376 11.768 -0.855 1.00 84.12 109 TYR A O 1
ATOM 886 N N . ASP A 1 110 ? 6.255 11.494 -2.791 1.00 84.62 110 ASP A N 1
ATOM 887 C CA . ASP A 1 110 ? 5.099 12.322 -2.464 1.00 84.62 110 ASP A CA 1
ATOM 888 C C . ASP A 1 110 ? 3.860 11.422 -2.342 1.00 84.62 110 ASP A C 1
ATOM 890 O O . ASP A 1 110 ? 3.421 10.812 -3.317 1.00 84.62 110 ASP A O 1
ATOM 894 N N . THR A 1 111 ? 3.311 11.315 -1.127 1.00 87.00 111 THR A N 1
ATOM 895 C CA . THR A 1 111 ? 2.202 10.409 -0.751 1.00 87.00 111 THR A CA 1
ATOM 896 C C . THR A 1 111 ? 1.135 11.112 0.113 1.00 87.00 111 THR A C 1
ATOM 898 O O . THR A 1 111 ? 0.817 10.648 1.216 1.00 87.00 111 THR A O 1
ATOM 901 N N . PRO A 1 112 ? 0.550 12.248 -0.318 1.00 85.62 112 PRO A N 1
ATOM 902 C CA . PRO A 1 112 ? -0.359 13.032 0.525 1.00 85.62 112 PRO A CA 1
ATOM 903 C C . PRO A 1 112 ? -1.588 12.229 0.977 1.00 85.62 112 PRO A C 1
ATOM 905 O O . PRO A 1 112 ? -1.907 12.201 2.167 1.00 85.62 112 PRO A O 1
ATOM 908 N N . GLY A 1 113 ? -2.241 11.523 0.047 1.00 85.06 113 GLY A N 1
ATOM 909 C CA . GLY A 1 113 ? -3.406 10.682 0.341 1.00 85.06 113 GLY A CA 1
ATOM 910 C C . GLY A 1 113 ? -3.065 9.507 1.257 1.00 85.06 113 GLY A C 1
ATOM 911 O O . GLY A 1 113 ? -3.729 9.315 2.274 1.00 85.06 113 GLY A O 1
ATOM 912 N N . GLY A 1 114 ? -1.985 8.781 0.950 1.00 87.75 114 GLY A N 1
ATOM 913 C CA . GLY A 1 114 ? -1.507 7.669 1.775 1.00 87.75 114 GLY A CA 1
ATOM 914 C C . GLY A 1 114 ? -1.154 8.102 3.199 1.00 87.75 114 GLY A C 1
ATOM 915 O O . GLY A 1 114 ? -1.554 7.448 4.157 1.00 87.75 114 GLY A O 1
ATOM 916 N N . THR A 1 115 ? -0.498 9.255 3.359 1.00 89.56 115 THR A N 1
ATOM 917 C CA . THR A 1 115 ? -0.146 9.806 4.677 1.00 89.56 115 THR A CA 1
ATOM 918 C C . THR A 1 115 ? -1.388 10.162 5.492 1.00 89.56 115 THR A C 1
ATOM 920 O O . THR A 1 115 ? -1.457 9.846 6.680 1.00 89.56 115 THR A O 1
ATOM 923 N N . ILE A 1 116 ? -2.389 10.799 4.878 1.00 89.56 116 ILE A N 1
ATOM 924 C CA . ILE A 1 116 ? -3.642 11.144 5.563 1.00 89.56 116 ILE A CA 1
ATOM 925 C C . ILE A 1 116 ? -4.396 9.882 5.975 1.00 89.56 116 ILE A C 1
ATOM 927 O O . ILE A 1 116 ? -4.802 9.764 7.131 1.00 89.56 116 ILE A O 1
ATOM 931 N N . LEU A 1 117 ? -4.562 8.941 5.044 1.00 91.06 117 LEU A N 1
ATOM 932 C CA . LEU A 1 117 ? -5.313 7.713 5.280 1.00 91.06 117 LEU A CA 1
ATOM 933 C C . LEU A 1 117 ? -4.640 6.841 6.331 1.00 91.06 117 LEU A C 1
ATOM 935 O O . LEU A 1 117 ? -5.320 6.379 7.238 1.00 91.06 117 LEU A O 1
ATOM 939 N N . PHE A 1 118 ? -3.317 6.689 6.276 1.00 91.88 118 PHE A N 1
ATOM 940 C CA . PHE A 1 118 ? -2.574 5.947 7.287 1.00 91.88 118 PHE A CA 1
ATOM 941 C C . PHE A 1 118 ? -2.791 6.537 8.684 1.00 91.88 118 PHE A C 1
ATOM 943 O O . PHE A 1 118 ? -3.189 5.813 9.591 1.00 91.88 118 PHE A O 1
ATOM 950 N N . ASN A 1 119 ? -2.617 7.854 8.855 1.00 91.69 119 ASN A N 1
ATOM 951 C CA . ASN A 1 119 ? -2.839 8.504 10.151 1.00 91.69 119 ASN A CA 1
ATOM 952 C C . ASN A 1 119 ? -4.293 8.366 10.629 1.00 91.69 119 ASN A C 1
ATOM 954 O O . ASN A 1 119 ? -4.529 8.061 11.794 1.00 91.69 119 ASN A O 1
ATOM 958 N N . ALA A 1 120 ? -5.273 8.553 9.742 1.00 91.62 120 ALA A N 1
ATOM 959 C CA . ALA A 1 120 ? -6.684 8.428 10.096 1.00 91.62 120 ALA A CA 1
ATOM 960 C C . ALA A 1 120 ? -7.062 6.992 10.497 1.00 91.62 120 ALA A C 1
ATOM 962 O O . ALA A 1 120 ? -7.739 6.796 11.505 1.00 91.62 120 ALA A O 1
ATOM 963 N N . VAL A 1 121 ? -6.600 5.994 9.741 1.00 93.56 121 VAL A N 1
ATOM 964 C CA . VAL A 1 121 ? -6.848 4.576 10.026 1.00 93.56 121 VAL A CA 1
ATOM 965 C C . VAL A 1 121 ? -6.179 4.170 11.334 1.00 93.56 121 VAL A C 1
ATOM 967 O O . VAL A 1 121 ? -6.850 3.585 12.175 1.00 93.56 121 VAL A O 1
ATOM 970 N N . ARG A 1 122 ? -4.918 4.559 11.578 1.00 93.44 122 ARG A N 1
ATOM 971 C CA . ARG A 1 122 ? -4.237 4.267 12.853 1.00 93.44 122 ARG A CA 1
ATOM 972 C C . ARG A 1 122 ? -4.991 4.817 14.062 1.00 93.44 122 ARG A C 1
ATOM 974 O O . ARG A 1 122 ? -5.090 4.149 15.087 1.00 93.44 122 ARG A O 1
ATOM 981 N N . GLU A 1 123 ? -5.538 6.023 13.951 1.00 94.31 123 GLU A N 1
ATOM 982 C CA . GLU A 1 123 ? -6.336 6.616 15.026 1.00 94.31 123 GLU A CA 1
ATOM 983 C C . GLU A 1 123 ? -7.656 5.884 15.247 1.00 94.31 123 GLU A C 1
ATOM 985 O O . GLU A 1 123 ? -8.061 5.674 16.392 1.00 94.31 123 GLU A O 1
ATOM 990 N N . LEU A 1 124 ? -8.321 5.469 14.169 1.00 94.25 124 LEU A N 1
ATOM 991 C CA . LEU A 1 124 ? -9.554 4.696 14.258 1.00 94.25 124 LEU A CA 1
ATOM 992 C C . LEU A 1 124 ? -9.310 3.296 14.841 1.00 94.25 124 LEU A C 1
ATOM 994 O O . LEU A 1 124 ? -10.088 2.823 15.666 1.00 94.25 124 LEU A O 1
ATOM 998 N N . GLU A 1 125 ? -8.204 2.661 14.472 1.00 94.62 125 GLU A N 1
ATOM 999 C CA . GLU A 1 125 ? -7.755 1.387 15.036 1.00 94.62 125 GLU A CA 1
ATOM 1000 C C . GLU A 1 125 ? -7.453 1.511 16.517 1.00 94.62 125 GLU A C 1
ATOM 1002 O O . GLU A 1 125 ? -7.907 0.681 17.295 1.00 94.62 125 GLU A O 1
ATOM 1007 N N . SER A 1 126 ? -6.792 2.596 16.931 1.00 93.50 126 SER A N 1
ATOM 1008 C CA . SER A 1 126 ? -6.520 2.824 18.350 1.00 93.50 126 SER A CA 1
ATOM 1009 C C . SER A 1 126 ? -7.792 2.890 19.197 1.00 93.50 126 SER A C 1
ATOM 1011 O O . SER A 1 126 ? -7.723 2.583 20.377 1.00 93.50 126 SER A O 1
ATOM 1013 N N . LEU A 1 127 ? -8.941 3.271 18.614 1.00 94.12 127 LEU A N 1
ATOM 1014 C CA . LEU A 1 127 ? -10.242 3.281 19.290 1.00 94.12 127 LEU A CA 1
ATOM 1015 C C . LEU A 1 127 ? -10.939 1.920 19.330 1.00 94.12 127 LEU A C 1
ATOM 1017 O O . LEU A 1 127 ? -11.777 1.711 20.202 1.00 94.12 127 LEU A O 1
ATOM 1021 N N . THR A 1 128 ? -10.679 1.059 18.349 1.00 95.00 128 THR A N 1
ATOM 1022 C CA . THR A 1 128 ? -11.522 -0.109 18.032 1.00 95.00 128 THR A CA 1
ATOM 1023 C C . THR A 1 128 ? -10.818 -1.443 18.255 1.00 95.00 128 THR A C 1
ATOM 1025 O O . THR A 1 128 ? -11.487 -2.470 18.345 1.00 95.00 128 THR A O 1
ATOM 1028 N N . LEU A 1 129 ? -9.488 -1.432 18.369 1.00 94.25 129 LEU A N 1
ATOM 1029 C CA . LEU A 1 129 ? -8.654 -2.605 18.595 1.00 94.25 129 LEU A CA 1
ATOM 1030 C C . LEU A 1 129 ? -8.042 -2.583 19.991 1.00 94.25 129 LEU A C 1
ATOM 1032 O O . LEU A 1 129 ? -7.608 -1.543 20.490 1.00 94.25 129 LEU A O 1
ATOM 1036 N N . ASP A 1 130 ? -7.968 -3.756 20.611 1.00 93.06 130 ASP A N 1
ATOM 1037 C CA . ASP A 1 130 ? -7.219 -3.932 21.843 1.00 93.06 130 ASP A CA 1
ATOM 1038 C C . ASP A 1 130 ? -5.703 -3.914 21.581 1.00 93.06 130 ASP A C 1
ATOM 1040 O O . ASP A 1 130 ? -5.203 -4.024 20.456 1.00 93.06 130 ASP A O 1
ATOM 1044 N N . ARG A 1 131 ? -4.944 -3.775 22.667 1.00 92.56 131 ARG A N 1
ATOM 1045 C CA . ARG A 1 131 ? -3.490 -3.631 22.614 1.00 92.56 131 ARG A CA 1
ATOM 1046 C C . ARG A 1 131 ? -2.784 -4.848 22.016 1.00 92.56 131 ARG A C 1
ATOM 1048 O O . ARG A 1 131 ? -1.805 -4.653 21.296 1.00 92.56 131 ARG A O 1
ATOM 1055 N N . GLU A 1 132 ? -3.213 -6.064 22.345 1.00 94.25 132 GLU A N 1
ATOM 1056 C CA . GLU A 1 132 ? -2.546 -7.285 21.878 1.00 94.25 132 GLU A CA 1
ATOM 1057 C C . GLU A 1 132 ? -2.762 -7.449 20.375 1.00 94.25 132 GLU A C 1
ATOM 1059 O O . GLU A 1 132 ? -1.802 -7.669 19.630 1.00 94.25 132 GLU A O 1
ATOM 1064 N N . MET A 1 133 ? -3.993 -7.214 19.913 1.00 93.56 133 MET A N 1
ATOM 1065 C CA . MET A 1 133 ? -4.323 -7.247 18.493 1.00 93.56 133 MET A CA 1
ATOM 1066 C C . MET A 1 133 ? -3.512 -6.225 17.694 1.00 93.56 133 MET A C 1
ATOM 1068 O O . MET A 1 133 ? -2.919 -6.578 16.672 1.00 93.56 133 MET A O 1
ATOM 1072 N N . MET A 1 134 ? -3.409 -4.979 18.175 1.00 93.81 134 MET A N 1
ATOM 1073 C CA . MET A 1 134 ? -2.592 -3.955 17.511 1.00 93.81 134 MET A CA 1
ATOM 1074 C C . MET A 1 134 ? -1.112 -4.347 17.430 1.00 93.81 134 MET A C 1
ATOM 1076 O O . MET A 1 134 ? -0.481 -4.128 16.398 1.00 93.81 134 MET A O 1
ATOM 1080 N N . GLN A 1 135 ? -0.543 -4.936 18.487 1.00 94.81 135 GLN A N 1
ATOM 1081 C CA . GLN A 1 135 ? 0.866 -5.349 18.497 1.00 94.81 135 GLN A CA 1
ATOM 1082 C C . GLN A 1 135 ? 1.152 -6.443 17.465 1.00 94.81 135 GLN A C 1
ATOM 1084 O O . GLN A 1 135 ? 2.130 -6.353 16.718 1.00 94.81 135 GLN A O 1
ATOM 1089 N N . VAL A 1 136 ? 0.292 -7.464 17.399 1.00 95.62 136 VAL A N 1
ATOM 1090 C CA . VAL A 1 136 ? 0.427 -8.539 16.407 1.00 95.62 136 VAL A CA 1
ATOM 1091 C C . VAL A 1 136 ? 0.257 -7.975 15.001 1.00 95.62 136 VAL A C 1
ATOM 1093 O O . VAL A 1 136 ? 1.093 -8.232 14.131 1.00 95.62 136 VAL A O 1
ATOM 1096 N N . LYS A 1 137 ? -0.767 -7.146 14.789 1.00 95.25 137 LYS A N 1
ATOM 1097 C CA . LYS A 1 137 ? -1.031 -6.496 13.506 1.00 95.25 137 LYS A CA 1
ATOM 1098 C C . LYS A 1 137 ? 0.165 -5.668 13.025 1.00 95.25 137 LYS A C 1
ATOM 1100 O O . LYS A 1 137 ? 0.584 -5.825 11.880 1.00 95.25 137 LYS A O 1
ATOM 1105 N N . ASP A 1 138 ? 0.753 -4.846 13.890 1.00 94.12 138 ASP A N 1
ATOM 1106 C CA . ASP A 1 138 ? 1.921 -4.024 13.555 1.00 94.12 138 ASP A CA 1
ATOM 1107 C C . ASP A 1 138 ? 3.133 -4.880 13.157 1.00 94.12 138 ASP A C 1
ATOM 1109 O O . ASP A 1 138 ? 3.845 -4.547 12.206 1.00 94.12 138 ASP A O 1
ATOM 1113 N N . SER A 1 139 ? 3.344 -6.019 13.825 1.00 94.88 139 SER A N 1
ATOM 1114 C CA . SER A 1 139 ? 4.419 -6.950 13.459 1.00 94.88 139 SER A CA 1
ATOM 1115 C C . SER A 1 139 ? 4.201 -7.577 12.074 1.00 94.88 139 SER A C 1
ATOM 1117 O O . SER A 1 139 ? 5.134 -7.666 11.270 1.00 94.88 139 SER A O 1
ATOM 1119 N N . LEU A 1 140 ? 2.957 -7.948 11.755 1.00 95.69 140 LEU A N 1
ATOM 1120 C CA . LEU A 1 140 ? 2.591 -8.504 10.455 1.00 95.69 140 LEU A CA 1
ATOM 1121 C C . LEU A 1 140 ? 2.658 -7.450 9.351 1.00 95.69 140 LEU A C 1
ATOM 1123 O O . LEU A 1 140 ? 3.079 -7.776 8.246 1.00 95.69 140 LEU A O 1
ATOM 1127 N N . ALA A 1 141 ? 2.320 -6.192 9.642 1.00 95.06 141 ALA A N 1
ATOM 1128 C CA . ALA A 1 141 ? 2.376 -5.094 8.680 1.00 95.06 141 ALA A CA 1
ATOM 1129 C C . ALA A 1 141 ? 3.797 -4.863 8.137 1.00 95.06 141 ALA A C 1
ATOM 1131 O O . ALA A 1 141 ? 3.964 -4.639 6.937 1.00 95.06 141 ALA A O 1
ATOM 1132 N N . ILE A 1 142 ? 4.830 -4.991 8.980 1.00 95.19 142 ILE A N 1
ATOM 1133 C CA . ILE A 1 142 ? 6.233 -4.917 8.534 1.00 95.19 142 ILE A CA 1
ATOM 1134 C C . ILE A 1 142 ? 6.526 -6.046 7.545 1.00 95.19 142 ILE A C 1
ATOM 1136 O O . ILE A 1 142 ? 7.051 -5.807 6.456 1.00 95.19 142 ILE A O 1
ATOM 1140 N N . LYS A 1 143 ? 6.139 -7.280 7.888 1.00 95.12 143 LYS A N 1
ATOM 1141 C CA . LYS A 1 143 ? 6.378 -8.428 7.011 1.00 95.12 143 LYS A CA 1
ATOM 1142 C C . LYS A 1 143 ? 5.590 -8.335 5.704 1.00 95.12 143 LYS A C 1
ATOM 1144 O O . LYS A 1 143 ? 6.097 -8.715 4.650 1.00 95.12 143 LYS A O 1
ATOM 1149 N N . TYR A 1 144 ? 4.380 -7.795 5.764 1.00 96.56 144 TYR A N 1
ATOM 1150 C CA . TYR A 1 144 ? 3.554 -7.515 4.599 1.00 96.56 144 TYR A CA 1
ATOM 1151 C C . TYR A 1 144 ? 4.252 -6.526 3.659 1.00 96.56 144 TYR A C 1
ATOM 1153 O O . TYR A 1 144 ? 4.380 -6.797 2.465 1.00 96.56 144 TYR A O 1
ATOM 1161 N N . ALA A 1 145 ? 4.785 -5.425 4.200 1.00 93.94 145 ALA A N 1
ATOM 1162 C CA . ALA A 1 145 ? 5.533 -4.436 3.429 1.00 93.94 145 ALA A CA 1
ATOM 1163 C C . ALA A 1 145 ? 6.765 -5.047 2.738 1.00 93.94 145 ALA A C 1
ATOM 1165 O O . ALA A 1 145 ? 7.011 -4.762 1.567 1.00 93.94 145 ALA A O 1
ATOM 1166 N N . GLU A 1 146 ? 7.495 -5.945 3.410 1.00 93.00 146 GLU A N 1
ATOM 1167 C CA . GLU A 1 146 ? 8.611 -6.679 2.793 1.00 93.00 146 GLU A CA 1
ATOM 1168 C C . GLU A 1 146 ? 8.165 -7.536 1.599 1.00 93.00 146 GLU A C 1
ATOM 1170 O O . GLU A 1 146 ? 8.839 -7.558 0.568 1.00 93.00 146 GLU A O 1
ATOM 1175 N N . LEU A 1 147 ? 7.042 -8.255 1.722 1.00 93.50 147 LEU A N 1
ATOM 1176 C CA . LEU A 1 147 ? 6.518 -9.099 0.644 1.00 93.50 147 LEU A CA 1
ATOM 1177 C C . LEU A 1 147 ? 6.077 -8.263 -0.558 1.00 93.50 147 LEU A C 1
ATOM 1179 O O . LEU A 1 147 ? 6.405 -8.621 -1.691 1.00 93.50 147 LEU A O 1
ATOM 1183 N N . VAL A 1 148 ? 5.384 -7.148 -0.312 1.00 92.44 148 VAL A N 1
ATOM 1184 C CA . VAL A 1 148 ? 4.953 -6.213 -1.360 1.00 92.44 148 VAL A CA 1
ATOM 1185 C C . VAL A 1 148 ? 6.166 -5.603 -2.062 1.00 92.44 148 VAL A C 1
ATOM 1187 O O . VAL A 1 148 ? 6.240 -5.649 -3.288 1.00 92.44 148 VAL A O 1
ATOM 1190 N N . TYR A 1 149 ? 7.156 -5.120 -1.309 1.00 89.69 149 TYR A N 1
ATOM 1191 C CA . TYR A 1 149 ? 8.377 -4.536 -1.873 1.00 89.69 149 TYR A CA 1
ATOM 1192 C C . TYR A 1 149 ? 9.189 -5.550 -2.696 1.00 89.69 149 TYR A C 1
ATOM 1194 O O . TYR A 1 149 ? 9.747 -5.219 -3.739 1.00 89.69 149 TYR A O 1
ATOM 1202 N N . ALA A 1 150 ? 9.211 -6.818 -2.275 1.00 89.56 150 ALA A N 1
ATOM 1203 C CA . ALA A 1 150 ? 9.848 -7.908 -3.014 1.00 89.56 150 ALA A CA 1
ATOM 1204 C C . ALA A 1 150 ? 8.998 -8.457 -4.183 1.00 89.56 150 ALA A C 1
ATOM 1206 O O . ALA A 1 150 ? 9.364 -9.485 -4.756 1.00 89.56 150 ALA A O 1
ATOM 1207 N N . ALA A 1 151 ? 7.859 -7.824 -4.497 1.00 90.81 151 ALA A N 1
ATOM 1208 C CA . ALA A 1 151 ? 6.852 -8.257 -5.471 1.00 90.81 151 ALA A CA 1
ATOM 1209 C C . ALA A 1 151 ? 6.383 -9.709 -5.316 1.00 90.81 151 ALA A C 1
ATOM 1211 O O . ALA A 1 151 ? 6.006 -10.394 -6.269 1.00 90.81 151 ALA A O 1
ATOM 1212 N N . ARG A 1 152 ? 6.340 -10.181 -4.073 1.00 91.81 152 ARG A N 1
ATOM 1213 C CA . ARG A 1 152 ? 5.774 -11.478 -3.698 1.00 91.81 152 ARG A CA 1
ATOM 1214 C C . ARG A 1 152 ? 4.281 -11.341 -3.422 1.00 91.81 152 ARG A C 1
ATOM 1216 O O . ARG A 1 152 ? 3.785 -11.862 -2.428 1.00 91.81 152 ARG A O 1
ATOM 1223 N N . TRP A 1 153 ? 3.576 -10.630 -4.304 1.00 93.25 153 TRP A N 1
ATOM 1224 C CA . TRP A 1 153 ? 2.146 -10.377 -4.155 1.00 93.25 153 TRP A CA 1
ATOM 1225 C C . TRP A 1 153 ? 1.363 -11.689 -4.145 1.00 93.25 153 TRP A C 1
ATOM 1227 O O . TRP A 1 153 ? 0.615 -11.935 -3.220 1.00 93.25 153 TRP A O 1
ATOM 1237 N N . PHE A 1 154 ? 1.604 -12.613 -5.072 1.00 93.75 154 PHE A N 1
ATOM 1238 C CA . PHE A 1 154 ? 0.888 -13.901 -5.143 1.00 93.75 154 PHE A CA 1
ATOM 1239 C C . PHE A 1 154 ? 1.409 -14.974 -4.168 1.00 93.75 154 PHE A C 1
ATOM 1241 O O . PHE A 1 154 ? 1.274 -16.168 -4.410 1.00 93.75 154 PHE A O 1
ATOM 1248 N N . ASN A 1 155 ? 2.071 -14.573 -3.082 1.00 93.62 155 ASN A N 1
ATOM 1249 C CA . ASN A 1 155 ? 2.574 -15.517 -2.092 1.00 93.62 155 ASN A CA 1
ATOM 1250 C C . ASN A 1 155 ? 1.450 -15.946 -1.121 1.00 93.62 155 ASN A C 1
ATOM 1252 O O . ASN A 1 155 ? 0.805 -15.061 -0.554 1.00 93.62 155 ASN A O 1
ATOM 1256 N N . PRO A 1 156 ? 1.271 -17.251 -0.829 1.00 95.31 156 PRO A N 1
ATOM 1257 C CA . PRO A 1 156 ? 0.266 -17.727 0.132 1.00 95.31 156 PRO A CA 1
ATOM 1258 C C . PRO A 1 156 ? 0.397 -17.126 1.539 1.00 95.31 156 PRO A C 1
ATOM 1260 O O . PRO A 1 156 ? -0.589 -16.969 2.259 1.00 95.31 156 PRO A O 1
ATOM 1263 N N . LEU A 1 157 ? 1.615 -16.745 1.946 1.00 95.06 157 LEU A N 1
ATOM 1264 C CA . LEU A 1 157 ? 1.835 -16.054 3.216 1.00 95.06 157 LEU A CA 1
ATOM 1265 C C . LEU A 1 157 ? 1.130 -14.691 3.246 1.00 95.06 157 LEU A C 1
ATOM 1267 O O . LEU A 1 157 ? 0.560 -14.324 4.269 1.00 95.06 157 LEU A O 1
ATOM 1271 N N . ARG A 1 158 ? 1.142 -13.958 2.126 1.00 95.44 158 ARG A N 1
ATOM 1272 C CA . ARG A 1 158 ? 0.463 -12.663 2.006 1.00 95.44 158 ARG A CA 1
ATOM 1273 C C . ARG A 1 158 ? -1.059 -12.845 2.048 1.00 95.44 158 ARG A C 1
ATOM 1275 O O . ARG A 1 158 ? -1.712 -12.079 2.738 1.00 95.44 158 ARG A O 1
ATOM 1282 N N . GLU A 1 159 ? -1.605 -13.904 1.440 1.00 94.56 159 GLU A N 1
ATOM 1283 C CA . GLU A 1 159 ? -3.044 -14.263 1.540 1.00 94.56 159 GLU A CA 1
ATOM 1284 C C . GLU A 1 159 ? -3.464 -14.569 2.970 1.00 94.56 159 GLU A C 1
ATOM 1286 O O . GLU A 1 159 ? -4.503 -14.114 3.438 1.00 94.56 159 GLU A O 1
ATOM 1291 N N . SER A 1 160 ? -2.616 -15.301 3.689 1.00 96.50 160 SER A N 1
ATOM 1292 C CA . SER A 1 160 ? -2.862 -15.622 5.094 1.00 96.50 160 SER A CA 1
ATOM 1293 C C . SER A 1 160 ? -2.859 -14.359 5.963 1.00 96.50 160 SER A C 1
ATOM 1295 O O . SER A 1 160 ? -3.651 -14.241 6.896 1.00 96.50 160 SER A O 1
ATOM 1297 N N . MET A 1 161 ? -1.986 -13.397 5.646 1.00 96.62 161 MET A N 1
ATOM 1298 C CA . MET A 1 161 ? -1.973 -12.088 6.298 1.00 96.62 161 MET A CA 1
ATOM 1299 C C . MET A 1 161 ? -3.196 -11.247 5.934 1.00 96.62 161 MET A C 1
ATOM 1301 O O . MET A 1 161 ? -3.731 -10.600 6.826 1.00 96.62 161 MET A O 1
ATOM 1305 N N . ASP A 1 162 ? -3.667 -11.272 4.685 1.00 95.75 162 ASP A N 1
ATOM 1306 C CA . ASP A 1 162 ? -4.889 -10.561 4.284 1.00 95.75 162 ASP A CA 1
ATOM 1307 C C . ASP A 1 162 ? -6.099 -11.058 5.074 1.00 95.75 162 ASP A C 1
ATOM 1309 O O . ASP A 1 162 ? -6.804 -10.246 5.661 1.00 95.75 162 ASP A O 1
ATOM 1313 N N . ALA A 1 163 ? -6.278 -12.376 5.201 1.00 96.69 163 ALA A N 1
ATOM 1314 C CA . ALA A 1 163 ? -7.364 -12.944 6.002 1.00 96.69 163 ALA A CA 1
ATOM 1315 C C . ALA A 1 163 ? -7.302 -12.499 7.477 1.00 96.69 163 ALA A C 1
ATOM 1317 O O . ALA A 1 163 ? -8.328 -12.216 8.099 1.00 96.69 163 ALA A O 1
ATOM 1318 N N . PHE A 1 164 ? -6.093 -12.397 8.044 1.00 95.94 164 PHE A N 1
ATOM 1319 C CA . PHE A 1 164 ? -5.903 -11.827 9.377 1.00 95.94 164 PHE A CA 1
ATOM 1320 C C . PHE A 1 164 ? -6.300 -10.345 9.415 1.00 95.94 164 PHE A C 1
ATOM 1322 O O . PHE A 1 164 ? -7.054 -9.941 10.298 1.00 95.94 164 PHE A O 1
ATOM 1329 N N . MET A 1 165 ? -5.825 -9.536 8.462 1.00 94.94 165 MET A N 1
ATOM 1330 C CA . MET A 1 165 ? -6.106 -8.099 8.409 1.00 94.94 165 MET A CA 1
ATOM 1331 C C . MET A 1 165 ? -7.600 -7.825 8.215 1.00 94.94 165 MET A C 1
ATOM 1333 O O . MET A 1 165 ? -8.150 -7.016 8.957 1.00 94.94 165 MET A O 1
ATOM 1337 N N . GLU A 1 166 ? -8.276 -8.545 7.319 1.00 95.25 166 GLU A N 1
ATOM 1338 C CA . GLU A 1 166 ? -9.729 -8.471 7.125 1.00 95.25 166 GLU A CA 1
ATOM 1339 C C . GLU A 1 166 ? -10.465 -8.690 8.445 1.00 95.25 166 GLU A C 1
ATOM 1341 O O . GLU A 1 166 ? -11.282 -7.854 8.844 1.00 95.25 166 GLU A O 1
ATOM 1346 N N . LYS A 1 167 ? -10.090 -9.746 9.180 1.00 94.06 167 LYS A N 1
ATOM 1347 C CA . LYS A 1 167 ? -10.665 -10.034 10.494 1.00 94.06 167 LYS A CA 1
ATOM 1348 C C . LYS A 1 167 ? -10.409 -8.912 11.500 1.00 94.06 167 LYS A C 1
ATOM 1350 O O . LYS A 1 167 ? -11.310 -8.563 12.258 1.00 94.06 167 LYS A O 1
ATOM 1355 N N . THR A 1 168 ? -9.207 -8.330 11.505 1.00 92.56 168 THR A N 1
ATOM 1356 C CA . THR A 1 168 ? -8.881 -7.202 12.397 1.00 92.56 168 THR A CA 1
ATOM 1357 C C . THR A 1 168 ? -9.744 -5.979 12.094 1.00 92.56 168 THR A C 1
ATOM 1359 O O . THR A 1 168 ? -10.160 -5.277 13.005 1.00 92.56 168 THR A O 1
ATOM 1362 N N . THR A 1 169 ? -10.054 -5.738 10.820 1.00 91.69 169 THR A N 1
ATOM 1363 C CA . THR A 1 169 ? -10.716 -4.506 10.380 1.00 91.69 169 THR A CA 1
ATOM 1364 C C . THR A 1 169 ? -12.240 -4.522 10.491 1.00 91.69 169 THR A C 1
ATOM 1366 O O . THR A 1 169 ? -12.861 -3.484 10.266 1.00 91.69 169 THR A O 1
ATOM 1369 N N . GLU A 1 170 ? -12.861 -5.642 10.883 1.00 93.88 170 GLU A N 1
ATOM 1370 C CA . GLU A 1 170 ? -14.325 -5.750 11.033 1.00 93.88 170 GLU A CA 1
ATOM 1371 C C . GLU A 1 170 ? -14.910 -4.665 11.955 1.00 93.88 170 GLU A C 1
ATOM 1373 O O . GLU A 1 170 ? -16.003 -4.151 11.708 1.00 93.88 170 GLU A O 1
ATOM 1378 N N . THR A 1 171 ? -14.178 -4.279 13.004 1.00 92.19 171 THR A N 1
ATOM 1379 C CA . THR A 1 171 ? -14.603 -3.254 13.969 1.00 92.19 1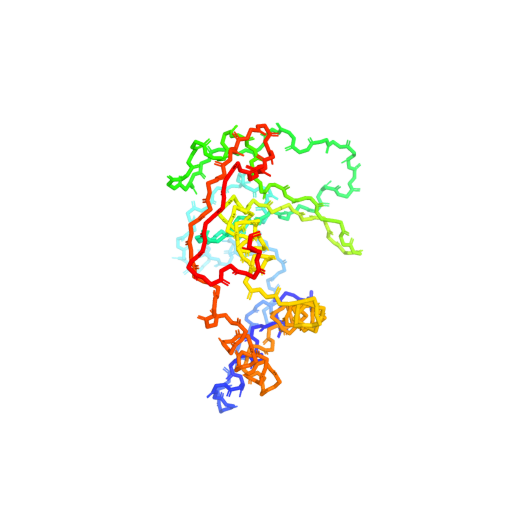71 THR A CA 1
ATOM 1380 C C . THR A 1 171 ? -14.046 -1.863 13.663 1.00 92.19 171 THR A C 1
ATOM 1382 O O . THR A 1 171 ? -14.477 -0.885 14.274 1.00 92.19 171 THR A O 1
ATOM 1385 N N . THR A 1 172 ? -13.145 -1.717 12.684 1.00 93.56 172 THR A N 1
ATOM 1386 C CA . THR A 1 172 ? -12.485 -0.449 12.318 1.00 93.56 172 THR A CA 1
ATOM 1387 C C . THR A 1 172 ? -13.392 0.426 11.443 1.00 93.56 172 THR A C 1
ATOM 1389 O O . THR A 1 172 ? -13.056 0.837 10.337 1.00 93.56 172 THR A O 1
ATOM 1392 N N . THR A 1 173 ? -14.587 0.728 11.946 1.00 94.56 173 THR A N 1
ATOM 1393 C CA . THR A 1 173 ? -15.579 1.583 11.280 1.00 94.56 173 THR A CA 1
ATOM 1394 C C . THR A 1 173 ? -15.775 2.863 12.079 1.00 94.56 173 THR A C 1
ATOM 1396 O O . THR A 1 173 ? -15.931 2.820 13.299 1.00 94.56 173 THR A O 1
ATOM 1399 N N . GLY A 1 174 ? -15.794 4.020 11.417 1.00 93.94 174 GLY A N 1
ATOM 1400 C CA . GLY A 1 174 ? -16.015 5.301 12.083 1.00 93.94 174 GLY A CA 1
ATOM 1401 C C . GLY A 1 174 ? -15.623 6.508 11.241 1.00 93.94 174 GLY A C 1
ATOM 1402 O O . GLY A 1 174 ? -15.458 6.419 10.028 1.00 93.94 174 GLY A O 1
ATOM 1403 N N . SER A 1 175 ? -15.483 7.654 11.902 1.00 94.31 175 SER A N 1
ATOM 1404 C CA . SER A 1 175 ? -15.107 8.926 11.284 1.00 94.31 175 SER A CA 1
ATOM 1405 C C . SER A 1 175 ? -13.952 9.573 12.038 1.00 94.31 175 SER A C 1
ATOM 1407 O O . SER A 1 175 ? -14.006 9.688 13.267 1.00 94.31 175 SER A O 1
ATOM 1409 N N . VAL A 1 176 ? -12.953 10.061 11.304 1.00 94.00 176 VAL A N 1
ATOM 1410 C CA . VAL A 1 176 ? -11.806 10.795 11.848 1.00 94.00 176 VAL A CA 1
ATOM 1411 C C . VAL A 1 176 ? -11.693 12.140 11.141 1.00 94.00 176 VAL A C 1
ATOM 1413 O O . VAL A 1 176 ? -11.662 12.208 9.915 1.00 94.00 176 VAL A O 1
ATOM 1416 N N . THR A 1 177 ? -11.614 13.214 11.920 1.00 93.50 177 THR A N 1
ATOM 1417 C CA . THR A 1 177 ? -11.387 14.569 11.411 1.00 93.50 177 THR A CA 1
ATOM 1418 C C . THR A 1 177 ? -9.924 14.923 11.600 1.00 93.50 177 THR A C 1
ATOM 1420 O O . THR A 1 177 ? -9.431 14.993 12.731 1.00 93.50 177 THR A O 1
ATOM 1423 N N . VAL A 1 178 ? -9.235 15.202 10.498 1.00 90.00 178 VAL A N 1
ATOM 1424 C CA . VAL A 1 178 ? -7.829 15.609 10.497 1.00 90.00 178 VAL A CA 1
ATOM 1425 C C . VAL A 1 178 ? -7.689 17.085 10.139 1.00 90.00 178 VAL A C 1
ATOM 1427 O O . VAL A 1 178 ? -8.423 17.620 9.311 1.00 90.00 178 VAL A O 1
ATOM 1430 N N . LYS A 1 179 ? -6.719 17.743 10.762 1.00 90.31 179 LYS A N 1
ATOM 1431 C CA . LYS A 1 179 ? -6.239 19.074 10.413 1.00 90.31 179 LYS A CA 1
ATOM 1432 C C . LYS A 1 179 ? -4.905 18.923 9.701 1.00 90.31 179 LYS A C 1
ATOM 1434 O O . LYS A 1 179 ? -3.988 18.289 10.217 1.00 90.31 179 LYS A O 1
ATOM 1439 N N . LEU A 1 180 ? -4.806 19.534 8.529 1.00 87.25 180 LEU A N 1
ATOM 1440 C CA . LEU A 1 180 ? -3.587 19.573 7.733 1.00 87.25 180 LEU A CA 1
ATOM 1441 C C . LEU A 1 180 ? -2.931 20.937 7.925 1.00 87.25 180 LEU A C 1
ATOM 1443 O O . LEU A 1 180 ? -3.595 21.970 7.806 1.00 87.25 180 LEU A O 1
ATOM 1447 N N . TYR A 1 181 ? -1.648 20.955 8.275 1.00 84.50 181 TYR A N 1
ATOM 1448 C CA . TYR A 1 181 ? -0.925 22.208 8.471 1.00 84.50 181 TYR A CA 1
ATOM 1449 C C . TYR A 1 181 ? 0.577 22.035 8.246 1.00 84.50 181 TYR A C 1
ATOM 1451 O O . TYR A 1 181 ? 1.215 21.263 8.955 1.00 84.50 181 TYR A O 1
ATOM 1459 N N . LYS A 1 182 ? 1.157 22.783 7.296 1.00 84.88 182 LYS A N 1
ATOM 1460 C CA . LYS A 1 182 ? 2.615 22.849 7.039 1.00 84.88 182 LYS A CA 1
ATOM 1461 C C . LYS A 1 182 ? 3.316 21.476 7.065 1.00 84.88 182 LYS A C 1
ATOM 1463 O O . LYS A 1 182 ? 4.284 21.276 7.789 1.00 84.88 182 LYS A O 1
ATOM 1468 N N . GLY A 1 183 ? 2.784 20.520 6.315 1.00 81.81 183 GLY A N 1
ATOM 1469 C CA . GLY A 1 183 ? 3.335 19.177 6.145 1.00 81.81 183 GLY A CA 1
ATOM 1470 C C . GLY A 1 183 ? 2.916 18.182 7.219 1.00 81.81 183 GLY A C 1
ATOM 1471 O O . GLY A 1 183 ? 3.108 16.983 7.044 1.00 81.81 183 GLY A O 1
ATOM 1472 N N . SER A 1 184 ? 2.291 18.656 8.297 1.00 84.00 184 SER A N 1
ATOM 1473 C CA . SER A 1 184 ? 1.782 17.813 9.373 1.00 84.00 184 SER A CA 1
ATOM 1474 C C . SER A 1 184 ? 0.316 17.434 9.168 1.00 84.00 184 SER A C 1
ATOM 1476 O O . SER A 1 184 ? -0.493 18.218 8.658 1.00 84.00 184 SER A O 1
ATOM 1478 N N . VAL A 1 185 ? -0.011 16.220 9.609 1.00 88.81 185 VAL A N 1
ATOM 1479 C CA . VAL A 1 185 ? -1.375 15.715 9.766 1.00 88.81 185 VAL A CA 1
ATOM 1480 C C . VAL A 1 185 ? -1.622 15.577 11.263 1.00 88.81 185 VAL A C 1
ATOM 1482 O O . VAL A 1 185 ? -0.903 14.853 11.943 1.00 88.81 185 VAL A O 1
ATOM 1485 N N . THR A 1 186 ? -2.610 16.292 11.794 1.00 91.31 186 THR A N 1
ATOM 1486 C CA . THR A 1 186 ? -2.980 16.227 13.214 1.00 91.31 186 THR A CA 1
ATOM 1487 C C . THR A 1 186 ? -4.435 15.830 13.342 1.00 91.31 186 THR A C 1
ATOM 1489 O O . THR A 1 186 ? -5.306 16.432 12.718 1.00 91.31 186 THR A O 1
ATOM 1492 N N . VAL A 1 187 ? -4.727 14.838 14.171 1.00 89.69 187 VAL A N 1
ATOM 1493 C CA . VAL A 1 187 ? -6.100 14.376 14.374 1.00 89.69 187 VAL A CA 1
ATOM 1494 C C . VAL A 1 187 ? -6.794 15.260 15.404 1.00 89.69 187 VAL A C 1
ATOM 1496 O O . VAL A 1 187 ? -6.241 15.573 16.452 1.00 89.69 187 VAL A O 1
ATOM 1499 N N . THR A 1 188 ? -7.996 15.721 15.065 1.00 93.38 188 THR A N 1
ATOM 1500 C CA . THR A 1 188 ? -8.770 16.677 15.878 1.00 93.38 188 THR A CA 1
ATOM 1501 C C . THR A 1 188 ? -9.954 16.027 16.570 1.00 93.38 188 THR A C 1
ATOM 1503 O O . THR A 1 188 ? -10.295 16.395 17.689 1.00 93.38 188 THR A O 1
ATOM 1506 N N . SER A 1 189 ? -10.591 15.058 15.919 1.00 94.00 189 SER A N 1
ATOM 1507 C CA . SER A 1 189 ? -11.678 14.293 16.515 1.00 94.00 189 SER A CA 1
ATOM 1508 C C . SER A 1 189 ? -11.775 12.927 15.859 1.00 94.00 189 SER A C 1
ATOM 1510 O O . SER A 1 189 ? -11.397 12.760 14.700 1.00 94.00 189 SER A O 1
ATOM 1512 N N . ARG A 1 190 ? -12.292 11.963 16.610 1.00 94.44 190 ARG A N 1
ATOM 1513 C CA . ARG A 1 190 ? -12.453 10.575 16.194 1.00 94.44 190 ARG A CA 1
ATOM 1514 C C . ARG A 1 190 ? -13.712 10.018 16.842 1.00 94.44 190 ARG A C 1
ATOM 1516 O O . ARG A 1 190 ? -13.989 10.320 18.002 1.00 94.44 190 ARG A O 1
ATOM 1523 N N . LYS A 1 191 ? -14.502 9.272 16.078 1.00 93.94 191 LYS A N 1
ATOM 1524 C CA . LYS A 1 191 ? -15.754 8.656 16.529 1.00 93.94 191 LYS A CA 1
ATOM 1525 C C . LYS A 1 191 ? -15.886 7.281 15.899 1.00 93.94 191 LYS A C 1
ATOM 1527 O O . LYS A 1 191 ? -15.662 7.143 14.699 1.00 93.94 191 LYS A O 1
ATOM 1532 N N . SER A 1 192 ? -16.295 6.297 16.687 1.00 95.62 192 SER A N 1
ATOM 1533 C CA . SER A 1 192 ? -16.616 4.954 16.213 1.00 95.62 192 SER A CA 1
ATOM 1534 C C . SER A 1 192 ? -17.790 4.391 17.018 1.00 95.62 192 SER A C 1
ATOM 1536 O O . SER A 1 192 ? -17.823 4.605 18.231 1.00 95.62 192 SER A O 1
ATOM 1538 N N . PRO A 1 193 ? -18.735 3.670 16.386 1.00 94.50 193 PRO A N 1
ATOM 1539 C CA . PRO A 1 193 ? -19.740 2.891 17.106 1.00 94.50 193 PRO A CA 1
ATOM 1540 C C . PRO A 1 193 ? -19.143 1.696 17.873 1.00 94.50 193 PRO A C 1
ATOM 1542 O O . PRO A 1 193 ? -19.810 1.166 18.753 1.00 94.50 193 PRO A O 1
ATOM 1545 N N . TYR A 1 194 ? -17.902 1.294 17.577 1.00 94.50 194 TYR A N 1
ATOM 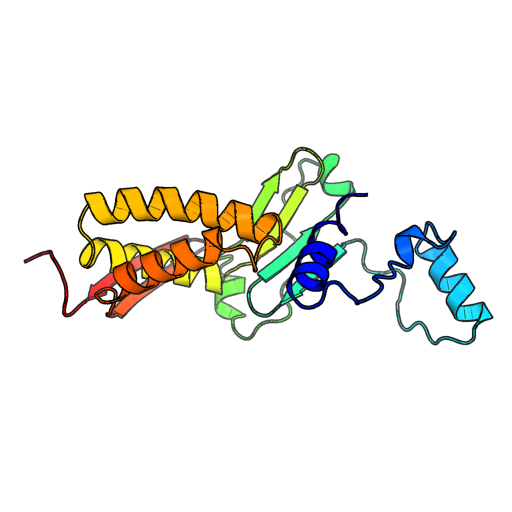1546 C CA . TYR A 1 194 ? -17.202 0.163 18.200 1.00 94.50 194 TYR A CA 1
ATOM 1547 C C . TYR A 1 194 ? -16.063 0.616 19.129 1.00 94.50 194 TYR A C 1
ATOM 1549 O O . TYR A 1 194 ? -15.077 -0.095 19.304 1.00 94.50 194 TYR A O 1
ATOM 1557 N N . SER A 1 195 ? -16.163 1.827 19.687 1.00 93.25 195 SER A N 1
ATOM 1558 C CA . SER A 1 195 ? -15.150 2.363 20.601 1.00 93.25 195 SER A CA 1
ATOM 1559 C C . SER A 1 195 ? -15.003 1.477 21.841 1.00 93.25 195 SER A C 1
ATOM 1561 O O . SER A 1 195 ? -15.976 1.246 22.556 1.00 93.25 195 SER A O 1
ATOM 1563 N N . LEU A 1 196 ? -13.774 1.047 22.129 1.00 91.81 196 LEU A N 1
ATOM 1564 C CA . LEU A 1 196 ? -13.409 0.359 23.373 1.00 91.81 196 LEU A CA 1
ATOM 1565 C C . LEU A 1 196 ? -13.257 1.328 24.557 1.00 91.81 196 LEU A C 1
ATOM 1567 O O . LEU A 1 196 ? -13.167 0.899 25.705 1.00 91.81 196 LEU A O 1
ATOM 1571 N N . TYR A 1 197 ? -13.228 2.634 24.284 1.00 82.56 197 TYR A N 1
ATOM 1572 C CA . TYR A 1 197 ? -13.227 3.679 25.303 1.00 82.56 197 TYR A CA 1
ATOM 1573 C C . TYR A 1 197 ? -14.663 4.088 25.633 1.00 82.56 197 TYR A C 1
ATOM 1575 O O . TYR A 1 197 ? -15.408 4.480 24.727 1.00 82.56 197 TYR A O 1
ATOM 1583 N N . SER A 1 198 ? -15.011 3.997 26.919 1.00 63.84 198 SER A N 1
ATOM 1584 C CA . SER A 1 198 ? -16.263 4.460 27.534 1.00 63.84 198 SER A CA 1
ATOM 1585 C C . SER A 1 198 ? -16.143 5.874 28.084 1.00 63.84 198 SER A C 1
ATOM 1587 O O . SER A 1 198 ? -15.130 6.113 28.784 1.00 63.84 198 SER A O 1
#

Mean predicted aligned error: 9.1 Å

pLDDT: mean 80.41, std 17.63, range [30.19, 96.69]

Sequence (198 aa):
MFIYVPFELPFFALNPELNVVAPCRAWDITGREEAIEYAKKHNVPVPVTKKSIYSRDGNLWHLSHEDFQFRSMGRSCHQLYCSLSSTKLVEDMGVGRVDMVGMKSREMYDTPGGTILFNAVRELESLTLDREMMQVKDSLAIKYAELVYAARWFNPLRESMDAFMEKTTETTTGSVTVKLYKGSVTVTSRKSPYSLYS

Solvent-accessible surface area (backbone atoms only — not comparable to full-atom values): 12145 Å² total; per-residue (Å²): 143,72,86,58,69,41,63,51,52,48,46,47,72,75,43,67,85,61,86,86,82,59,64,84,79,75,49,92,60,87,46,74,66,53,48,51,51,51,29,56,78,68,72,45,90,76,91,75,72,94,78,71,86,60,51,71,52,75,58,99,64,37,37,40,39,38,41,87,62,63,79,80,49,99,66,76,84,84,84,77,89,88,86,91,62,101,50,57,77,50,54,75,35,47,31,34,67,44,82,47,80,56,99,88,50,43,40,38,37,42,21,46,65,53,45,51,49,51,55,44,49,54,55,46,36,67,38,38,48,56,72,68,60,49,53,54,48,54,58,48,50,55,55,48,51,52,34,54,72,61,29,43,64,88,35,69,69,50,54,56,46,47,58,50,49,55,63,66,47,74,47,58,51,72,53,66,46,70,46,78,55,82,36,42,81,44,81,76,48,76,49,45,94,48,46,76,73,131

Foldseek 3Di:
DPPPLLPVLVVCLVPVPDDDDDCCVVDPDPDPVSVVVVCVVVVNDDPDDPPDQWDWDDDQFKIKTWHPCVVPDPDDPPDDDDDDDPPSVQVVLVAQWDWDDDPRTIMIMRGSPVRQCVVQLVVLLVFQPDPVLVVVLVVVVVVLVVCVVSNVCSPVSNVVNVVSVVVSCPQSDWDWDWDRHNHDIHTDDTDGPRGPPD

Nearest PDB structures (foldseek):
  7k5z-assembly1_A  TM=9.209E-01  e=6.890E-16  Legionella pneumophila subsp. pneumophila str. Philadelphia 1
  7k5z-assembly1_C  TM=8.892E-01  e=8.226E-16  Legionella pneumophila subsp. pneumophila str. Philadelphia 1
  1kh2-assembly1_B  TM=8.520E-01  e=6.123E-16  Thermus thermophilus
  1vl2-assembly1_D  TM=8.702E-01  e=1.400E-14  Thermotoga maritima
  1vl2-assembly1_C  TM=8.620E-01  e=2.382E-14  Thermotoga maritima

Organism: NCBI:txid714518

Radius of gyration: 21.68 Å; Cα contacts (8 Å, |Δi|>4): 220; chains: 1; bounding box: 46×45×66 Å